Protein AF-T1D5X1-F1 (afdb_monomer_lite)

Sequence (216 aa):
MPPRGEIVMGDEDSVLLLMDGLLNFSKEFLPSTTGGLMDAPLVMTMELKHDEVDKEALNLDTLPEYPLSFFEATEMRVNPVKLEKEMIPMKNFVSNTGGMRGISFSFDTGSINDGVEHSSYKTLETMDDKIEKQLDLAKKLRAVDADDVANRLINSHFLPDMYGNLRGFFTQEFRCTSCNAKYRRVTLNGKCRNCGKEGLVLTVHKGGVNKIHGSH

Foldseek 3Di:
DPDPDPPVVPDDDDDDDPVCLVPVDDPVPFDPDPVSVVNRPPDDDPDDDPVPDDVSQQQAFQDQAQDPVVVVVVVVVHDVVVCCVVRVGNVNVCVVPVDNPDGHYHDDDPDPPPDDPDDVVVVDDDPVVVVVVVLVVQVVDPVHDSVVVVVCCCVVPLVVQLCVLVVCQVQWWWAAPPPRDTGRDQDPVQADPPPRDHGTHTPRDPCNNCPSVPPD

InterPro domains:
  IPR004475 DNA polymerase II large subunit DP2 [PTHR42210] (10-211)
  IPR056172 DNA polymerase II large subunit DP2, catalytic domain [PF24846] (10-130)

Organism: NCBI:txid410659

Structure (mmCIF, N/CA/C/O backbone):
data_AF-T1D5X1-F1
#
_entry.id   AF-T1D5X1-F1
#
loop_
_atom_site.group_PDB
_atom_site.id
_atom_site.type_symbol
_atom_site.label_atom_id
_atom_site.label_alt_id
_atom_site.label_comp_id
_atom_site.label_asym_id
_atom_site.label_entity_id
_atom_site.label_seq_id
_atom_site.pdbx_PDB_ins_code
_atom_site.Cartn_x
_atom_site.Cartn_y
_atom_site.Cartn_z
_atom_site.occupancy
_atom_site.B_iso_or_equiv
_atom_site.auth_seq_id
_atom_site.auth_comp_id
_atom_site.auth_asym_id
_atom_site.auth_atom_id
_atom_site.pdbx_PDB_model_num
ATOM 1 N N . MET A 1 1 ? 20.691 -9.920 0.922 1.00 27.03 1 MET A N 1
ATOM 2 C CA . MET A 1 1 ? 19.350 -9.303 0.889 1.00 27.03 1 MET A CA 1
ATOM 3 C C . MET A 1 1 ? 19.412 -8.172 -0.114 1.00 27.03 1 MET A C 1
ATOM 5 O O . MET A 1 1 ? 20.168 -7.244 0.148 1.00 27.03 1 MET A O 1
ATOM 9 N N . PRO A 1 2 ? 18.744 -8.259 -1.274 1.00 28.39 2 PRO A N 1
ATOM 10 C CA . PRO A 1 2 ? 18.553 -7.066 -2.086 1.00 28.39 2 PRO A CA 1
ATOM 11 C C . PRO A 1 2 ? 17.649 -6.094 -1.302 1.00 28.39 2 PRO A C 1
ATOM 13 O O . PRO A 1 2 ? 16.814 -6.561 -0.516 1.00 28.39 2 PRO A O 1
ATOM 16 N N . PRO A 1 3 ? 17.846 -4.773 -1.435 1.00 37.41 3 PRO A N 1
ATOM 17 C CA . PRO A 1 3 ? 16.956 -3.801 -0.820 1.00 37.41 3 PRO A CA 1
ATOM 18 C C . PRO A 1 3 ? 15.549 -4.012 -1.386 1.00 37.41 3 PRO A C 1
ATOM 20 O O . PRO A 1 3 ? 15.378 -4.184 -2.592 1.00 37.41 3 PRO A O 1
ATOM 23 N N . ARG A 1 4 ? 14.555 -4.068 -0.497 1.00 37.53 4 ARG A N 1
ATOM 24 C CA . ARG A 1 4 ? 13.147 -3.988 -0.881 1.00 37.53 4 ARG A CA 1
ATOM 25 C C . ARG A 1 4 ? 12.949 -2.577 -1.435 1.00 37.53 4 ARG A C 1
ATOM 27 O O . ARG A 1 4 ? 12.994 -1.639 -0.653 1.00 37.53 4 ARG A O 1
ATOM 34 N N . GLY A 1 5 ? 12.873 -2.443 -2.756 1.00 38.78 5 GLY A N 1
ATOM 35 C CA . GLY A 1 5 ? 12.234 -1.282 -3.368 1.00 38.78 5 GLY A CA 1
ATOM 36 C C . GLY A 1 5 ? 10.731 -1.476 -3.205 1.00 38.78 5 GLY A C 1
ATOM 37 O O . GLY A 1 5 ? 10.200 -2.509 -3.621 1.00 38.78 5 GLY A O 1
ATOM 38 N N . GLU A 1 6 ? 10.088 -0.557 -2.510 1.00 38.78 6 GLU A N 1
ATOM 39 C CA . GLU A 1 6 ? 8.653 -0.475 -2.285 1.00 38.78 6 GLU A CA 1
ATOM 40 C C . GLU A 1 6 ? 7.962 0.138 -3.511 1.00 38.78 6 GLU A C 1
ATOM 42 O O . GLU A 1 6 ? 7.407 1.220 -3.428 1.00 38.78 6 GLU A O 1
ATOM 47 N N . ILE A 1 7 ? 7.943 -0.592 -4.639 1.00 45.56 7 ILE A N 1
ATOM 48 C CA . ILE A 1 7 ? 7.108 -0.286 -5.825 1.00 45.56 7 ILE A CA 1
ATOM 49 C C . ILE A 1 7 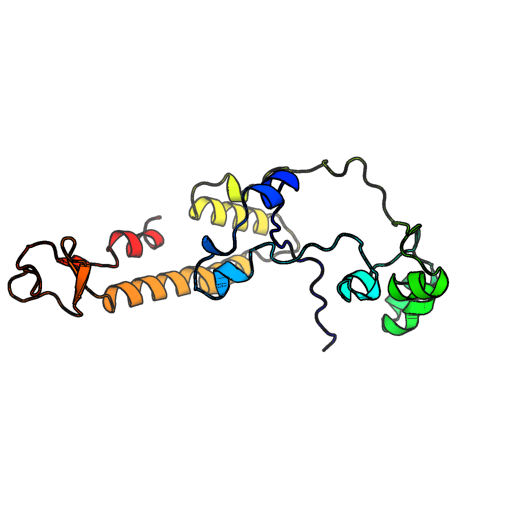? 5.768 0.296 -5.361 1.00 45.56 7 ILE A C 1
ATOM 51 O O . ILE A 1 7 ? 5.076 -0.464 -4.704 1.00 45.56 7 ILE A O 1
ATOM 55 N N . VAL A 1 8 ? 5.404 1.549 -5.694 1.00 54.06 8 VAL A N 1
ATOM 56 C CA . VAL A 1 8 ? 4.185 2.261 -5.214 1.00 54.06 8 VAL A CA 1
ATOM 57 C C . VAL A 1 8 ? 3.087 1.289 -4.757 1.00 54.06 8 VAL A C 1
ATOM 59 O O . VAL A 1 8 ? 2.318 0.758 -5.565 1.00 54.06 8 VAL A O 1
ATOM 62 N N . MET A 1 9 ? 3.075 0.983 -3.455 1.00 56.84 9 MET A N 1
ATOM 63 C CA . MET A 1 9 ? 2.342 -0.159 -2.899 1.00 56.84 9 MET A CA 1
ATOM 64 C C . MET A 1 9 ? 0.928 0.268 -2.505 1.00 56.84 9 MET A C 1
ATOM 66 O O . MET A 1 9 ? 0.529 0.126 -1.356 1.00 56.84 9 MET A O 1
ATOM 70 N N . GLY A 1 10 ? 0.149 0.782 -3.459 1.00 76.50 10 GLY A N 1
ATOM 71 C CA . GLY A 1 10 ? -1.255 1.136 -3.221 1.00 76.50 10 GLY A CA 1
ATOM 72 C C . GLY A 1 10 ? -1.461 2.146 -2.086 1.00 76.50 10 GLY A C 1
ATOM 73 O O . GLY A 1 10 ? -2.413 1.998 -1.320 1.00 76.50 10 GLY A O 1
ATOM 74 N N . ASP A 1 11 ? -0.571 3.134 -1.978 1.00 82.44 11 ASP A N 1
ATOM 75 C CA . ASP A 1 11 ? -0.700 4.220 -1.010 1.00 82.44 11 ASP A CA 1
ATOM 76 C C . ASP A 1 11 ? -1.878 5.138 -1.367 1.00 82.44 11 ASP A C 1
ATOM 78 O O . ASP A 1 11 ? -2.215 5.344 -2.537 1.00 82.44 11 ASP A O 1
ATOM 82 N N . GLU A 1 12 ? -2.536 5.667 -0.337 1.00 83.69 12 GLU A N 1
ATOM 83 C CA . GLU A 1 12 ? -3.631 6.619 -0.496 1.00 83.69 12 GLU A CA 1
ATOM 84 C C . GLU A 1 12 ? -3.080 8.047 -0.473 1.00 83.69 12 GLU A C 1
ATOM 86 O O . GLU A 1 12 ? -2.513 8.487 0.525 1.00 83.69 12 GLU A O 1
ATOM 91 N N . ASP A 1 13 ? -3.309 8.783 -1.560 1.00 86.56 13 ASP A N 1
ATOM 92 C CA . ASP A 1 13 ? -2.935 10.191 -1.680 1.00 86.56 13 ASP A CA 1
ATOM 93 C C . ASP A 1 13 ? -4.143 11.124 -1.545 1.00 86.56 13 ASP A C 1
ATOM 95 O O . ASP A 1 13 ? -5.300 10.757 -1.780 1.00 86.56 13 ASP A O 1
ATOM 99 N N . SER A 1 14 ? -3.862 12.383 -1.207 1.00 86.94 14 SER A N 1
ATOM 100 C CA . SER A 1 14 ? -4.862 13.449 -1.162 1.00 86.94 14 SER A CA 1
ATOM 101 C C . SER A 1 14 ? -4.722 14.392 -2.355 1.00 86.94 14 SER A C 1
ATOM 103 O O . SER A 1 14 ? -3.623 14.744 -2.781 1.00 86.94 14 SER A O 1
ATOM 105 N N . VAL A 1 15 ? -5.860 14.829 -2.896 1.00 90.38 15 VAL A N 1
ATOM 106 C CA . VAL A 1 15 ? -5.913 15.821 -3.973 1.00 90.38 15 VAL A CA 1
ATOM 107 C C . VAL A 1 15 ? -6.751 16.999 -3.505 1.00 90.38 15 VAL A C 1
ATOM 109 O O . VAL A 1 15 ? -7.894 16.832 -3.082 1.00 90.38 15 VAL A O 1
ATOM 112 N N . LEU A 1 16 ? -6.182 18.198 -3.610 1.00 91.19 16 LEU A N 1
ATOM 113 C CA . LEU A 1 16 ? -6.834 19.453 -3.260 1.00 91.19 16 LEU A CA 1
ATOM 114 C C . LEU A 1 16 ? -6.812 20.399 -4.458 1.00 91.19 16 LEU A C 1
ATOM 116 O O . LEU A 1 16 ? -5.815 20.492 -5.176 1.00 91.19 16 LEU A O 1
ATOM 120 N N . LEU A 1 17 ? -7.900 21.142 -4.660 1.00 94.75 17 LEU A N 1
ATOM 121 C CA . LEU A 1 17 ? -7.897 22.219 -5.643 1.00 94.75 17 LEU A CA 1
ATOM 122 C C . LEU A 1 17 ? -6.950 23.327 -5.180 1.00 94.75 17 LEU A C 1
ATOM 124 O O . LEU A 1 17 ? -7.053 23.812 -4.057 1.00 94.75 17 LEU A O 1
ATOM 128 N N . LEU A 1 18 ? -6.064 23.770 -6.074 1.00 94.31 18 LEU A N 1
ATOM 129 C CA . LEU A 1 18 ? -5.012 24.734 -5.745 1.00 94.31 18 LEU A CA 1
ATOM 130 C C . LEU A 1 18 ? -5.547 25.986 -5.030 1.00 94.31 18 LEU A C 1
ATOM 132 O O . LEU A 1 18 ? -5.037 26.370 -3.982 1.00 94.31 18 LEU A O 1
ATOM 136 N N . MET A 1 19 ? -6.595 26.609 -5.575 1.00 96.31 19 MET A N 1
ATOM 137 C CA . MET A 1 19 ? -7.158 27.834 -4.999 1.00 96.31 19 MET A CA 1
ATOM 138 C C . MET A 1 19 ? -7.812 27.597 -3.633 1.00 96.31 19 MET A C 1
ATOM 140 O O . MET A 1 19 ? -7.745 28.465 -2.768 1.00 96.31 19 MET A O 1
ATOM 144 N N . ASP A 1 20 ? -8.417 26.426 -3.434 1.00 94.75 20 ASP A N 1
ATOM 145 C CA . ASP A 1 20 ? -9.021 26.050 -2.156 1.00 94.75 20 ASP A CA 1
ATOM 146 C C . ASP A 1 20 ? -7.943 25.923 -1.075 1.00 94.75 20 ASP A C 1
ATOM 148 O O . ASP A 1 20 ? -8.042 26.548 -0.020 1.00 94.75 20 ASP A O 1
ATOM 152 N N . GLY A 1 21 ? -6.842 25.237 -1.397 1.00 92.31 21 GLY A N 1
ATOM 153 C CA . GLY A 1 21 ? -5.676 25.154 -0.522 1.00 92.31 21 GLY A CA 1
ATOM 154 C C . GLY A 1 21 ? -5.076 26.515 -0.191 1.00 92.31 21 GLY A C 1
ATOM 155 O O . GLY A 1 21 ? -4.736 26.760 0.956 1.00 92.31 21 GLY A O 1
ATOM 156 N N . LEU A 1 22 ? -4.985 27.436 -1.149 1.00 92.88 22 LEU A N 1
ATOM 157 C CA . LEU A 1 22 ? -4.415 28.762 -0.890 1.00 92.88 22 LEU A CA 1
ATOM 158 C C . LEU A 1 22 ? -5.320 29.663 -0.037 1.00 92.88 22 LEU A C 1
ATOM 160 O O . LEU A 1 22 ? -4.809 30.452 0.754 1.00 92.88 22 LEU A O 1
ATOM 164 N N . LEU A 1 23 ? -6.641 29.580 -0.210 1.00 95.75 23 LEU A N 1
ATOM 165 C CA . LEU A 1 23 ? -7.590 30.443 0.500 1.00 95.75 23 LEU A CA 1
ATOM 166 C C . LEU A 1 23 ? -7.946 29.921 1.892 1.00 95.75 23 LEU A C 1
ATOM 168 O O . LEU A 1 23 ? -8.099 30.718 2.817 1.00 95.75 23 LEU A O 1
ATOM 172 N N . ASN A 1 24 ? -8.100 28.604 2.034 1.00 94.19 24 ASN A N 1
ATOM 173 C CA . ASN A 1 24 ? -8.661 27.993 3.238 1.00 94.19 24 ASN A CA 1
ATOM 174 C C . ASN A 1 24 ? -7.603 27.370 4.161 1.00 94.19 24 ASN A C 1
ATOM 176 O O . ASN A 1 24 ? -7.929 26.961 5.277 1.00 94.19 24 ASN A O 1
ATOM 180 N N . PHE A 1 25 ? -6.333 27.320 3.751 1.00 92.38 25 PHE A N 1
ATOM 181 C CA . PHE A 1 25 ? -5.258 26.823 4.604 1.00 92.38 25 PHE A CA 1
ATOM 182 C C . PHE A 1 25 ? -4.749 27.890 5.581 1.00 92.38 25 PHE A C 1
ATOM 184 O O . PHE A 1 25 ? -4.327 28.978 5.193 1.00 92.38 25 PHE A O 1
ATOM 191 N N . SER A 1 26 ? -4.687 27.533 6.865 1.00 90.44 26 SER A N 1
ATOM 192 C CA . SER A 1 26 ? -3.951 28.288 7.879 1.00 90.44 26 SER A CA 1
ATOM 193 C C . SER A 1 26 ? -3.297 27.340 8.877 1.00 90.44 26 SER A C 1
ATOM 195 O O . SER A 1 26 ? -3.924 26.400 9.366 1.00 90.44 26 SER A O 1
ATOM 197 N N . LYS A 1 27 ? -2.041 27.631 9.239 1.00 87.94 27 LYS A N 1
ATOM 198 C CA . LYS A 1 27 ? -1.302 26.879 10.266 1.00 87.94 27 LYS A CA 1
ATOM 199 C C . LYS A 1 27 ? -1.964 26.959 11.645 1.00 87.94 27 LYS A C 1
ATOM 201 O O . LYS A 1 27 ? -1.744 26.072 12.459 1.00 87.94 27 LYS A O 1
ATOM 206 N N . GLU A 1 28 ? -2.776 27.985 11.901 1.00 89.62 28 GLU A N 1
ATOM 207 C CA . GLU A 1 28 ? -3.499 28.155 13.171 1.00 89.62 28 GLU A CA 1
ATOM 208 C C . GLU A 1 28 ? -4.580 27.089 13.393 1.00 89.62 28 GLU A C 1
ATOM 210 O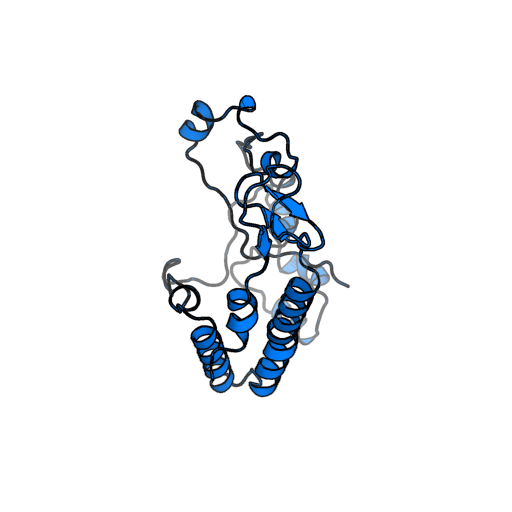 O . GLU A 1 28 ? -4.960 26.832 14.534 1.00 89.62 28 GLU A O 1
ATOM 215 N N . PHE A 1 29 ? -5.052 26.442 12.323 1.00 88.31 29 PHE A N 1
ATOM 216 C CA . PHE A 1 29 ? -6.035 25.361 12.405 1.00 88.31 29 PHE A CA 1
ATOM 217 C C . PHE A 1 29 ? -5.400 23.973 12.533 1.00 88.31 29 PHE A C 1
ATOM 219 O O . PHE A 1 29 ? -6.123 22.987 12.688 1.00 88.31 29 PHE A O 1
ATOM 226 N N . LEU A 1 30 ? -4.068 23.871 12.479 1.00 87.88 30 LEU A N 1
ATOM 227 C CA . LEU A 1 30 ? -3.389 22.586 12.588 1.00 87.88 30 LEU A CA 1
ATOM 228 C C . LEU A 1 30 ? -3.359 22.103 14.047 1.00 87.88 30 LEU A C 1
ATOM 230 O O . LEU A 1 30 ?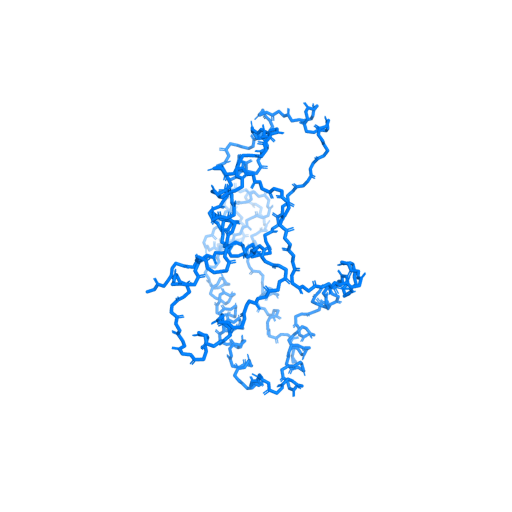 -3.097 22.890 14.962 1.00 87.88 30 LEU A O 1
ATOM 234 N N . PRO A 1 31 ? -3.606 20.804 14.293 1.00 85.50 31 PRO A N 1
ATOM 235 C CA . PRO A 1 31 ? -3.500 20.243 15.629 1.00 85.50 31 PRO A CA 1
ATOM 236 C C . PRO A 1 31 ? -2.048 20.307 16.118 1.00 85.50 31 PRO A C 1
ATOM 238 O O . PRO A 1 31 ? -1.098 20.174 15.351 1.00 85.50 31 PRO A O 1
ATOM 241 N N . SER A 1 32 ? -1.862 20.454 17.428 1.00 80.12 32 SER A N 1
ATOM 242 C CA . SER A 1 32 ? -0.532 20.485 18.053 1.00 80.12 32 SER A CA 1
ATOM 243 C C . SER A 1 32 ? 0.155 19.113 18.125 1.00 80.12 32 SER A C 1
ATOM 245 O O . SER A 1 32 ? 1.282 19.012 18.610 1.00 80.12 32 SER A O 1
ATOM 247 N N . THR A 1 33 ? -0.512 18.047 17.673 1.00 77.94 33 THR A N 1
ATOM 248 C CA . THR A 1 33 ? 0.037 16.690 17.622 1.00 77.94 33 THR A CA 1
ATOM 249 C C . THR A 1 33 ? 0.846 16.477 16.347 1.00 77.94 33 THR A C 1
ATOM 251 O O . THR A 1 33 ? 0.459 16.891 15.259 1.00 77.94 33 THR A O 1
ATOM 254 N N . THR A 1 34 ? 1.969 15.771 16.471 1.00 65.94 34 THR A N 1
ATOM 255 C CA . THR A 1 34 ? 2.948 15.571 15.392 1.00 65.94 34 THR A CA 1
ATOM 256 C C . THR A 1 34 ? 2.363 14.922 14.136 1.00 65.94 34 THR A C 1
ATOM 258 O O . THR A 1 34 ? 2.788 15.261 13.040 1.00 65.94 34 THR A O 1
ATOM 261 N N . GLY A 1 35 ? 1.382 14.023 14.284 1.00 65.69 35 GLY A N 1
ATOM 262 C CA . GLY A 1 35 ? 0.768 13.319 13.152 1.00 65.69 35 GLY A CA 1
ATOM 263 C C . GLY A 1 35 ? -0.056 14.228 12.239 1.00 65.69 35 GLY A C 1
ATOM 264 O O . GLY A 1 35 ? 0.071 14.144 11.029 1.00 65.69 35 GLY A O 1
ATOM 265 N N . GLY A 1 36 ? -0.824 15.171 12.797 1.00 64.31 36 GLY A N 1
ATOM 266 C CA . GLY A 1 36 ? -1.673 16.049 11.980 1.00 64.31 36 GLY A CA 1
ATOM 267 C C . GLY A 1 36 ? -0.915 17.162 11.249 1.00 64.31 36 GLY A C 1
ATOM 268 O O . GLY A 1 36 ? -1.500 17.862 10.431 1.00 64.31 36 GLY A O 1
ATOM 269 N N . LEU A 1 37 ? 0.377 17.334 11.540 1.00 67.25 37 LEU A N 1
ATOM 270 C CA . LEU A 1 37 ? 1.254 18.251 10.810 1.00 67.25 37 LEU A CA 1
ATOM 271 C C . LEU A 1 37 ? 1.850 17.612 9.549 1.00 67.25 37 LEU A C 1
ATOM 273 O O . LEU A 1 37 ? 2.228 18.349 8.643 1.00 67.25 37 LEU A O 1
ATOM 277 N N . MET A 1 38 ? 1.958 16.278 9.500 1.00 68.75 38 MET A N 1
ATOM 278 C CA . MET A 1 38 ? 2.552 15.561 8.363 1.00 68.75 38 MET A CA 1
ATOM 279 C C . MET A 1 38 ? 1.629 15.538 7.141 1.00 68.75 38 MET A C 1
ATOM 281 O O . MET A 1 38 ? 2.121 15.619 6.022 1.00 68.75 38 MET A O 1
ATOM 285 N N . ASP A 1 39 ? 0.313 15.541 7.357 1.00 74.94 39 ASP A N 1
ATOM 286 C CA . ASP A 1 39 ? -0.690 15.497 6.282 1.00 74.94 39 ASP A CA 1
ATOM 287 C C . ASP A 1 39 ? -1.049 16.891 5.727 1.00 74.94 39 ASP A C 1
ATOM 289 O O . ASP A 1 39 ? -1.891 17.031 4.840 1.00 74.94 39 ASP A O 1
ATOM 293 N N . ALA A 1 40 ? -0.444 17.957 6.263 1.00 84.56 40 ALA A N 1
ATOM 294 C CA . ALA A 1 40 ? -0.744 19.330 5.877 1.00 84.56 40 ALA A CA 1
ATOM 295 C C . ALA A 1 40 ? 0.161 19.809 4.722 1.00 84.56 40 ALA A C 1
ATOM 297 O O . ALA A 1 40 ? 1.381 19.633 4.794 1.00 84.56 40 ALA A O 1
ATOM 298 N N . PRO A 1 41 ? -0.378 20.510 3.702 1.00 86.75 41 PRO A N 1
ATOM 299 C CA . PRO A 1 41 ? 0.399 21.010 2.565 1.00 86.75 41 PRO A CA 1
ATOM 300 C C . PRO A 1 41 ? 1.240 22.242 2.950 1.00 86.75 41 PRO A C 1
ATOM 302 O O . PRO A 1 41 ? 0.949 23.376 2.575 1.00 86.75 41 PRO A O 1
ATOM 305 N N . LEU A 1 42 ? 2.292 22.033 3.746 1.00 87.94 42 LEU A N 1
ATOM 306 C CA . LEU A 1 42 ? 3.159 23.095 4.273 1.00 87.94 42 LEU A CA 1
ATOM 307 C C . LEU A 1 42 ? 4.083 23.709 3.215 1.00 87.94 42 LEU A C 1
ATOM 309 O O . LEU A 1 42 ? 4.496 24.863 3.359 1.00 87.94 42 LEU A O 1
ATOM 313 N N . VAL A 1 43 ? 4.437 22.928 2.195 1.00 88.00 43 VAL A N 1
ATOM 314 C CA . VAL A 1 43 ? 5.310 23.311 1.083 1.00 88.00 43 VAL A CA 1
ATOM 315 C C . VAL A 1 43 ? 4.705 22.762 -0.203 1.00 88.00 43 VAL A C 1
ATOM 317 O O . VAL A 1 43 ? 4.177 21.655 -0.218 1.00 88.00 43 VAL A O 1
ATOM 320 N N . MET A 1 44 ? 4.792 23.543 -1.278 1.00 88.69 44 MET A N 1
ATOM 321 C CA . MET A 1 44 ? 4.321 23.160 -2.603 1.00 88.69 44 MET A CA 1
ATOM 322 C C . MET A 1 44 ? 5.480 23.211 -3.591 1.00 88.69 44 MET A C 1
ATOM 324 O O . MET A 1 44 ? 6.124 24.250 -3.753 1.00 88.69 44 MET A O 1
ATOM 328 N N . THR A 1 45 ? 5.726 22.091 -4.261 1.00 88.75 45 THR A N 1
ATOM 329 C CA . THR A 1 45 ? 6.724 21.991 -5.325 1.00 88.75 45 THR A CA 1
ATOM 330 C C . THR A 1 45 ? 6.062 22.328 -6.658 1.00 88.75 45 THR A C 1
ATOM 332 O O . THR A 1 45 ? 5.107 21.671 -7.061 1.00 88.75 45 THR A O 1
ATOM 335 N N . MET A 1 46 ? 6.555 23.367 -7.338 1.00 89.19 46 MET A N 1
ATOM 336 C CA . MET A 1 46 ? 5.981 23.856 -8.605 1.00 89.19 46 MET A CA 1
ATOM 337 C C . MET A 1 46 ? 6.591 23.201 -9.848 1.00 89.19 46 MET A C 1
ATOM 339 O O . MET A 1 46 ? 5.995 23.234 -10.922 1.00 89.19 46 MET A O 1
ATOM 343 N N . GLU A 1 47 ? 7.786 22.631 -9.713 1.00 89.19 47 GLU A N 1
ATOM 344 C CA . GLU A 1 47 ? 8.524 22.002 -10.802 1.00 89.19 47 GLU A CA 1
ATOM 345 C C . GLU A 1 47 ? 9.122 20.685 -10.315 1.00 89.19 47 GLU A C 1
ATOM 347 O O . GLU A 1 47 ? 9.780 20.644 -9.277 1.00 89.19 47 GLU A O 1
ATOM 352 N N . LEU A 1 48 ? 8.899 19.613 -11.074 1.00 85.25 48 LEU A N 1
ATOM 353 C CA . LEU A 1 48 ? 9.440 18.299 -10.762 1.00 85.25 48 LEU A CA 1
ATOM 354 C C . LEU A 1 48 ? 10.884 18.194 -11.264 1.00 85.25 48 LEU A C 1
ATOM 356 O O . LEU A 1 48 ? 11.127 18.215 -12.473 1.00 85.25 48 LEU A O 1
ATOM 360 N N . LYS A 1 49 ? 11.839 18.024 -10.348 1.00 84.25 49 LYS A N 1
ATOM 361 C CA . LYS A 1 49 ? 13.243 17.759 -10.685 1.00 84.25 49 LYS A CA 1
ATOM 362 C C . LYS A 1 49 ? 13.599 16.309 -10.419 1.00 84.25 49 LYS A C 1
ATOM 364 O O . LYS A 1 49 ? 13.368 15.812 -9.328 1.00 84.25 49 LYS A O 1
ATOM 369 N N . HIS A 1 50 ? 14.254 15.672 -11.384 1.00 80.25 50 HIS A N 1
ATOM 370 C CA . HIS A 1 50 ? 14.677 14.267 -11.299 1.00 80.25 50 HIS A CA 1
ATOM 371 C C . HIS A 1 50 ? 15.497 13.893 -10.071 1.00 80.25 50 HIS A C 1
ATOM 373 O O . HIS A 1 50 ? 15.246 12.842 -9.493 1.00 80.25 50 HIS A O 1
ATOM 379 N N . ASP A 1 51 ? 16.411 14.757 -9.644 1.00 82.56 51 ASP A N 1
ATOM 380 C CA . ASP A 1 51 ? 17.256 14.506 -8.476 1.00 82.56 51 ASP A CA 1
ATOM 381 C C . ASP A 1 51 ? 16.483 14.541 -7.146 1.00 82.56 51 ASP A C 1
ATOM 383 O O . ASP A 1 51 ? 16.981 14.056 -6.133 1.00 82.56 51 ASP A O 1
ATOM 387 N N . GLU A 1 52 ? 15.285 15.134 -7.143 1.00 83.62 52 GLU A N 1
ATOM 388 C CA . GLU A 1 52 ? 14.409 15.269 -5.973 1.00 83.62 52 GLU A CA 1
ATOM 389 C C . GLU A 1 52 ? 13.324 14.172 -5.933 1.00 83.62 52 GLU A C 1
ATOM 391 O O . GLU A 1 52 ? 12.587 14.079 -4.952 1.00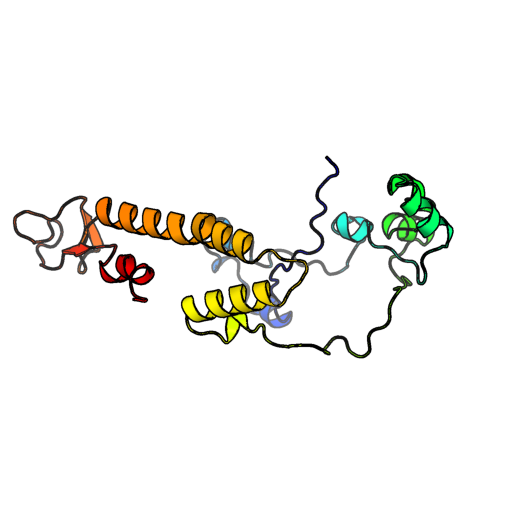 83.62 52 GLU A O 1
ATOM 396 N N . VAL A 1 53 ? 13.219 13.340 -6.979 1.00 82.50 53 VAL A N 1
ATOM 397 C CA . VAL A 1 53 ? 12.263 12.224 -7.045 1.00 82.50 53 VAL A CA 1
ATOM 398 C C . VAL A 1 53 ? 12.805 11.014 -6.290 1.00 82.50 53 VAL A C 1
ATOM 400 O O . VAL A 1 53 ? 14.017 10.812 -6.175 1.00 82.50 53 VAL A O 1
ATOM 403 N N . ASP A 1 54 ? 11.890 10.189 -5.787 1.00 85.12 54 ASP A N 1
ATOM 404 C CA . ASP A 1 54 ? 12.236 8.932 -5.146 1.00 85.12 54 ASP A CA 1
ATOM 405 C C . ASP A 1 54 ? 13.129 8.042 -6.037 1.00 85.12 54 ASP A C 1
ATOM 407 O O . ASP A 1 54 ? 12.991 7.977 -7.265 1.00 85.12 54 ASP A O 1
ATOM 411 N N . LYS A 1 55 ? 14.069 7.338 -5.397 1.00 84.69 55 LYS A N 1
ATOM 412 C CA . LYS A 1 55 ? 15.060 6.489 -6.073 1.00 84.69 55 LYS A CA 1
ATOM 413 C C . LYS A 1 55 ? 14.423 5.330 -6.829 1.00 84.69 55 LYS A C 1
ATOM 415 O O . LYS A 1 55 ? 15.060 4.778 -7.721 1.00 84.69 55 LYS A O 1
ATOM 420 N N . GLU A 1 56 ? 13.208 4.941 -6.483 1.00 85.38 56 GLU A N 1
ATOM 421 C CA . GLU A 1 56 ? 12.504 3.844 -7.132 1.00 85.38 56 GLU A CA 1
ATOM 422 C C . GLU A 1 56 ? 12.021 4.202 -8.528 1.00 85.38 56 GLU A C 1
ATOM 424 O O . GLU A 1 56 ? 12.146 3.381 -9.437 1.00 85.38 56 GLU A O 1
ATOM 429 N N . ALA A 1 57 ? 11.599 5.452 -8.744 1.00 86.00 57 ALA A N 1
ATOM 430 C CA . ALA A 1 57 ? 11.257 5.949 -10.075 1.00 86.00 57 ALA A CA 1
ATOM 431 C C . ALA A 1 57 ? 12.452 5.852 -11.043 1.00 86.00 57 ALA A C 1
ATOM 433 O O . ALA A 1 57 ? 12.277 5.695 -12.251 1.00 86.00 57 ALA A O 1
ATOM 434 N N . LEU A 1 58 ? 13.682 5.891 -10.516 1.00 88.19 58 LEU A N 1
ATOM 435 C CA . LEU A 1 58 ? 14.909 5.760 -11.304 1.00 88.19 58 LEU A CA 1
ATOM 436 C C . LEU A 1 58 ? 15.181 4.325 -11.792 1.00 88.19 58 LEU A C 1
ATOM 438 O O . LEU A 1 58 ? 16.023 4.145 -12.675 1.00 88.19 58 LEU A O 1
ATOM 442 N N . ASN A 1 59 ? 14.476 3.324 -11.258 1.00 89.19 59 ASN A N 1
ATOM 443 C CA . ASN A 1 59 ? 14.615 1.916 -11.641 1.00 89.19 59 ASN A CA 1
ATOM 444 C C . ASN A 1 59 ? 13.588 1.470 -12.697 1.00 89.19 59 ASN A C 1
ATOM 446 O O . ASN A 1 59 ? 13.517 0.284 -13.000 1.00 89.19 59 ASN A O 1
ATOM 450 N N . LEU A 1 60 ? 12.790 2.394 -13.241 1.00 90.00 60 LEU A N 1
ATOM 451 C CA . LEU A 1 60 ? 11.785 2.092 -14.259 1.00 90.00 60 LEU A CA 1
ATOM 452 C C . LEU A 1 60 ? 12.438 1.785 -15.615 1.00 90.00 60 LEU A C 1
ATOM 454 O O . LEU A 1 60 ? 13.292 2.545 -16.074 1.00 90.00 60 LEU A O 1
ATOM 458 N N . ASP A 1 61 ? 12.026 0.696 -16.260 1.00 91.81 61 ASP A N 1
ATOM 459 C CA . ASP A 1 61 ? 12.483 0.342 -17.606 1.00 91.81 61 ASP A CA 1
ATOM 460 C C . ASP A 1 61 ? 11.886 1.288 -18.651 1.00 91.81 61 ASP A C 1
ATOM 462 O O . ASP A 1 61 ? 10.703 1.617 -18.599 1.00 91.81 61 ASP A O 1
ATOM 466 N N . THR A 1 62 ? 12.700 1.717 -19.619 1.00 91.88 62 THR A N 1
ATOM 467 C CA . THR A 1 62 ? 12.300 2.759 -20.587 1.00 91.88 62 THR A CA 1
ATOM 468 C C . THR A 1 62 ? 12.130 2.258 -22.021 1.00 91.88 62 THR A C 1
ATOM 470 O O . THR A 1 62 ? 11.716 3.025 -22.896 1.00 91.88 62 THR A O 1
ATOM 473 N N . LEU A 1 63 ? 12.463 0.990 -22.278 1.00 91.75 63 LEU A N 1
ATOM 474 C CA . LEU A 1 63 ? 12.477 0.402 -23.615 1.00 91.75 63 LEU A CA 1
ATOM 475 C C . LEU A 1 63 ? 11.067 0.028 -24.109 1.00 91.75 63 LEU A C 1
ATOM 477 O O . LEU A 1 63 ? 10.257 -0.456 -23.322 1.00 91.75 63 LEU A O 1
ATOM 481 N N . PRO A 1 64 ? 10.783 0.180 -25.419 1.00 92.62 64 PRO A N 1
ATOM 482 C CA . PRO A 1 64 ? 9.526 -0.272 -26.022 1.00 92.62 64 PRO A CA 1
ATOM 483 C C . PRO A 1 64 ? 9.453 -1.795 -26.193 1.00 92.62 64 PRO A C 1
ATOM 485 O O . PRO A 1 64 ? 8.376 -2.370 -26.213 1.00 92.62 64 PRO A O 1
ATOM 488 N N . GLU A 1 65 ? 10.589 -2.467 -26.344 1.00 93.88 65 GLU A N 1
ATOM 489 C CA . GLU A 1 65 ? 10.664 -3.920 -26.459 1.00 93.88 65 GLU A CA 1
ATOM 490 C C . GLU A 1 65 ? 11.918 -4.389 -25.735 1.00 93.88 65 GLU A C 1
ATOM 492 O O . GLU A 1 65 ? 12.973 -3.749 -25.813 1.00 93.88 65 GLU A O 1
ATOM 497 N N . TYR A 1 66 ? 11.801 -5.494 -25.003 1.00 94.06 66 TYR A N 1
ATOM 498 C CA . TYR A 1 66 ? 12.949 -6.067 -24.322 1.00 94.06 66 TYR A CA 1
ATOM 499 C C . TYR A 1 66 ? 13.829 -6.844 -25.310 1.00 94.06 66 TYR A C 1
ATOM 501 O O . TYR A 1 66 ? 13.315 -7.632 -26.105 1.00 94.06 66 TYR A O 1
ATOM 509 N N . PRO A 1 67 ? 15.156 -6.643 -25.275 1.00 93.50 67 PRO A N 1
ATOM 510 C CA . PRO A 1 67 ? 16.077 -7.290 -26.201 1.00 93.50 67 PRO A CA 1
ATOM 511 C C . PRO A 1 67 ? 16.162 -8.803 -25.965 1.00 93.50 67 PRO A C 1
ATOM 513 O O . PRO A 1 67 ? 16.000 -9.288 -24.846 1.00 93.50 67 PRO A O 1
ATOM 516 N N . LEU A 1 68 ? 16.492 -9.565 -27.015 1.00 93.94 68 LEU A N 1
ATOM 517 C CA . LEU A 1 68 ? 16.652 -11.025 -26.926 1.00 93.94 68 LEU A CA 1
ATOM 518 C C . LEU A 1 68 ? 17.665 -11.440 -25.846 1.00 93.94 68 LEU A C 1
ATOM 520 O O . LEU A 1 68 ? 17.420 -12.372 -25.082 1.00 93.94 68 LEU A O 1
ATOM 524 N N . SER A 1 69 ? 18.774 -10.711 -25.749 1.00 93.56 69 SER A N 1
ATOM 525 C CA . SER A 1 69 ? 19.847 -10.955 -24.783 1.00 93.56 69 SER A CA 1
ATOM 526 C C . SER A 1 69 ? 19.388 -10.837 -23.328 1.00 93.56 69 SER A C 1
ATOM 528 O O . SER A 1 69 ? 19.893 -11.573 -22.479 1.00 93.56 69 SER A O 1
ATOM 530 N N . PHE A 1 70 ? 18.380 -10.010 -23.028 1.00 94.44 70 PHE A N 1
ATOM 531 C CA . PHE A 1 70 ? 17.743 -9.997 -21.710 1.00 94.44 70 PHE A CA 1
ATOM 532 C C . PHE A 1 70 ? 17.074 -11.344 -21.402 1.00 94.44 70 PHE A C 1
ATOM 534 O O . PHE A 1 70 ? 17.304 -11.916 -20.334 1.00 94.44 70 PHE A O 1
ATOM 541 N N . PHE A 1 71 ? 16.302 -11.898 -22.343 1.00 94.31 71 PHE A N 1
ATOM 542 C CA . PHE A 1 71 ? 15.633 -13.188 -22.157 1.00 94.31 71 PHE A CA 1
ATOM 543 C C . PHE A 1 71 ? 16.639 -14.335 -21.986 1.00 94.31 71 PHE A C 1
ATOM 545 O O . PHE A 1 71 ? 16.514 -15.119 -21.044 1.00 94.31 71 PHE A O 1
ATOM 552 N N . GLU A 1 72 ? 17.689 -14.388 -22.806 1.00 95.19 72 GLU A N 1
ATOM 553 C CA . GLU A 1 72 ? 18.771 -15.379 -22.673 1.00 95.19 72 GLU A CA 1
ATOM 554 C C . GLU A 1 72 ? 19.495 -15.259 -21.319 1.00 95.19 72 GLU A C 1
ATOM 556 O O . GLU A 1 72 ? 19.799 -16.252 -20.650 1.00 95.19 72 GLU A O 1
ATOM 561 N N . ALA A 1 73 ? 19.729 -14.030 -20.853 1.00 94.44 73 ALA A N 1
ATOM 562 C CA . ALA A 1 73 ? 20.343 -13.783 -19.555 1.00 94.44 73 ALA A CA 1
ATOM 563 C C . ALA A 1 73 ? 19.457 -14.231 -18.379 1.00 94.44 73 ALA A C 1
ATOM 565 O O . ALA A 1 73 ? 19.984 -14.645 -17.338 1.00 94.44 73 ALA A O 1
ATOM 566 N N . THR A 1 74 ? 18.127 -14.192 -18.529 1.00 94.12 74 THR A N 1
ATOM 567 C CA . THR A 1 74 ? 17.200 -14.669 -17.489 1.00 94.12 74 THR A CA 1
ATOM 568 C C . THR A 1 74 ? 17.267 -16.187 -17.310 1.00 94.12 74 THR A C 1
ATOM 570 O O . THR A 1 74 ? 17.243 -16.660 -16.170 1.00 94.12 74 THR A O 1
ATOM 573 N N . GLU A 1 75 ? 17.467 -16.951 -18.391 1.00 94.69 75 GLU A N 1
ATOM 574 C CA . GLU A 1 75 ? 17.657 -18.409 -18.338 1.00 94.69 75 GLU A CA 1
ATOM 575 C C . GLU A 1 75 ? 18.918 -18.775 -17.539 1.00 94.69 75 GLU A C 1
ATOM 577 O O . GLU A 1 75 ? 18.914 -19.682 -16.703 1.00 94.69 75 GLU A O 1
ATOM 582 N N . MET A 1 76 ? 19.976 -17.980 -17.705 1.00 94.62 76 MET A N 1
ATOM 583 C CA . MET A 1 76 ? 21.229 -18.105 -16.956 1.00 94.62 76 MET A CA 1
ATOM 584 C C . MET A 1 76 ? 21.179 -17.504 -15.540 1.00 94.62 76 MET A C 1
ATOM 586 O O . MET A 1 76 ? 22.177 -17.564 -14.816 1.00 94.62 76 MET A O 1
ATOM 590 N N . ARG A 1 77 ? 20.042 -16.926 -15.121 1.00 93.12 77 ARG A N 1
ATOM 591 C CA . ARG A 1 77 ? 19.855 -16.246 -13.822 1.00 93.12 77 ARG A CA 1
ATOM 592 C C . ARG A 1 77 ? 20.915 -15.175 -13.553 1.00 93.12 77 ARG A C 1
ATOM 594 O O . ARG A 1 77 ? 21.425 -15.041 -12.436 1.00 93.12 77 ARG A O 1
ATOM 601 N N . VAL A 1 78 ? 21.280 -14.427 -14.592 1.00 94.06 78 VAL A N 1
ATOM 602 C CA . VAL A 1 78 ? 22.257 -13.340 -14.487 1.00 94.06 78 VAL A CA 1
ATOM 603 C C . VAL A 1 78 ? 21.724 -12.258 -13.544 1.00 94.06 78 VAL A C 1
ATOM 605 O O . VAL A 1 78 ? 20.531 -11.970 -13.499 1.00 94.06 78 VAL A O 1
ATOM 608 N N . ASN A 1 79 ? 22.617 -11.652 -12.758 1.00 92.75 79 ASN A N 1
ATOM 609 C CA . ASN A 1 79 ? 22.243 -10.558 -11.867 1.00 92.75 79 ASN A CA 1
ATOM 610 C C . ASN A 1 79 ? 21.748 -9.340 -12.685 1.00 92.75 79 ASN A C 1
ATOM 612 O O . ASN A 1 79 ? 22.493 -8.904 -13.569 1.00 92.75 79 ASN A O 1
ATOM 616 N N . PRO A 1 80 ? 20.580 -8.748 -12.356 1.00 89.44 80 PRO A N 1
ATOM 617 C CA . PRO A 1 80 ? 20.006 -7.607 -13.079 1.00 89.44 80 PRO A CA 1
ATOM 618 C C . PRO A 1 80 ? 20.955 -6.416 -13.258 1.00 89.44 80 PRO A C 1
ATOM 620 O O . PRO A 1 80 ? 20.949 -5.780 -14.306 1.00 89.44 80 PRO A O 1
ATOM 623 N N . VAL A 1 81 ? 21.852 -6.169 -12.296 1.00 89.69 81 VAL A N 1
ATOM 624 C CA . VAL A 1 81 ? 22.829 -5.063 -12.349 1.00 89.69 81 VAL A CA 1
ATOM 625 C C . VAL A 1 81 ? 23.748 -5.167 -13.574 1.00 89.69 81 VAL A C 1
ATOM 627 O O . VAL A 1 81 ? 24.201 -4.164 -14.117 1.00 89.69 81 VAL A O 1
ATOM 630 N N . LYS A 1 82 ? 24.021 -6.387 -14.058 1.00 90.25 82 LYS A N 1
ATOM 631 C CA . LYS A 1 82 ? 24.847 -6.596 -15.260 1.00 90.25 82 LYS A CA 1
ATOM 632 C C . LYS A 1 82 ? 24.121 -6.222 -16.555 1.00 90.25 82 LYS A C 1
ATOM 634 O O . LYS A 1 82 ? 24.794 -5.984 -17.553 1.00 90.25 82 LYS A O 1
ATOM 639 N N . LEU A 1 83 ? 22.791 -6.164 -16.527 1.00 89.69 83 LEU A N 1
ATOM 640 C CA . LEU A 1 83 ? 21.929 -5.880 -17.675 1.00 89.69 83 LEU A CA 1
ATOM 641 C C . LEU A 1 83 ? 21.485 -4.410 -17.731 1.00 89.69 83 LEU A C 1
ATOM 643 O O . LEU A 1 83 ? 20.909 -3.995 -18.728 1.00 89.69 83 LEU A O 1
ATOM 647 N N . GLU A 1 84 ? 21.804 -3.586 -16.724 1.00 88.75 84 GLU A N 1
ATOM 648 C CA . GLU A 1 84 ? 21.400 -2.166 -16.660 1.00 88.75 84 GLU A CA 1
ATOM 649 C C . GLU A 1 84 ? 21.795 -1.348 -17.898 1.00 88.75 84 GLU A C 1
ATOM 651 O O . GLU A 1 84 ? 21.093 -0.416 -18.289 1.00 88.75 84 GLU A O 1
ATOM 656 N N . LYS A 1 85 ? 22.935 -1.665 -18.520 1.00 87.00 85 LYS A N 1
ATOM 657 C CA . LYS A 1 85 ? 23.387 -0.960 -19.729 1.00 87.00 85 LYS A CA 1
ATOM 658 C C . LYS A 1 85 ? 22.524 -1.272 -20.944 1.00 87.00 85 LYS A C 1
ATOM 660 O O . LYS A 1 85 ? 22.402 -0.432 -21.825 1.00 87.00 85 LYS A O 1
ATOM 665 N N . GLU A 1 86 ? 21.987 -2.481 -20.988 1.00 89.12 86 GLU A N 1
ATOM 666 C CA . GLU A 1 86 ? 21.197 -2.992 -22.098 1.00 89.12 86 GLU A CA 1
ATOM 667 C C . GLU A 1 86 ? 19.717 -2.639 -21.929 1.00 89.12 86 GLU A C 1
ATOM 669 O O . GLU A 1 86 ? 19.088 -2.201 -22.882 1.00 89.12 86 GLU A O 1
ATOM 674 N N . MET A 1 87 ? 19.198 -2.751 -20.702 1.00 90.62 87 MET A N 1
ATOM 675 C CA . MET A 1 87 ? 17.800 -2.474 -20.347 1.00 90.62 87 MET A CA 1
ATOM 676 C C . MET A 1 87 ? 17.478 -0.982 -20.186 1.00 90.62 87 MET A C 1
ATOM 678 O O . MET A 1 87 ? 16.312 -0.607 -20.203 1.00 90.62 87 MET A O 1
ATOM 682 N N . ILE A 1 88 ? 18.500 -0.130 -20.037 1.00 90.50 88 ILE A N 1
ATOM 683 C CA . ILE A 1 88 ? 18.386 1.336 -19.936 1.00 90.50 88 ILE A CA 1
ATOM 684 C C . ILE A 1 88 ? 17.290 1.760 -18.929 1.00 90.50 88 ILE A C 1
ATOM 686 O O . ILE A 1 88 ? 16.268 2.337 -19.316 1.00 90.50 88 ILE A O 1
ATOM 690 N N . PRO A 1 89 ? 17.481 1.508 -17.621 1.00 91.44 89 PRO A N 1
ATOM 691 C CA . PRO A 1 89 ? 16.569 2.017 -16.605 1.00 91.44 89 PRO A CA 1
ATOM 692 C C . PRO A 1 89 ? 16.577 3.551 -16.600 1.00 91.44 89 PRO A C 1
ATOM 694 O O . PRO A 1 89 ? 17.525 4.185 -17.082 1.00 91.44 89 PRO A O 1
ATOM 697 N N . MET A 1 90 ? 15.556 4.158 -16.000 1.00 90.88 90 MET A N 1
ATOM 698 C CA . MET A 1 90 ? 15.325 5.603 -16.010 1.00 90.88 90 MET A CA 1
ATOM 699 C C . MET A 1 90 ? 16.550 6.414 -15.562 1.00 90.88 90 MET A C 1
ATOM 701 O O . MET A 1 90 ? 16.886 7.427 -16.170 1.00 90.88 90 MET A O 1
ATOM 705 N N . LYS A 1 91 ? 17.314 5.928 -14.579 1.00 90.31 91 LYS A N 1
ATOM 706 C CA . LYS A 1 91 ? 18.601 6.520 -14.178 1.00 90.31 91 LYS A CA 1
ATOM 707 C C . LYS A 1 91 ? 19.581 6.698 -15.346 1.00 90.31 91 LYS A C 1
ATOM 709 O O . LYS A 1 91 ? 20.195 7.758 -15.504 1.00 90.31 91 LYS A O 1
ATOM 714 N N . ASN A 1 92 ? 19.747 5.649 -16.150 1.00 90.19 92 ASN A N 1
ATOM 715 C CA . ASN A 1 92 ? 20.640 5.642 -17.306 1.00 90.19 92 ASN A CA 1
ATOM 716 C C . ASN A 1 92 ? 20.035 6.462 -18.448 1.00 90.19 92 ASN A C 1
ATOM 718 O O . ASN A 1 92 ? 20.758 7.206 -19.106 1.00 90.19 92 ASN A O 1
ATOM 722 N N . PHE A 1 93 ? 18.715 6.395 -18.639 1.00 90.31 93 PHE A N 1
ATOM 723 C CA . PHE A 1 93 ? 18.010 7.210 -19.625 1.00 90.31 93 PHE A CA 1
ATOM 724 C C . PHE A 1 93 ? 18.226 8.709 -19.387 1.00 90.31 93 PHE A C 1
ATOM 726 O O . PHE A 1 93 ? 18.626 9.423 -20.308 1.00 90.31 93 PHE A O 1
ATOM 733 N N . VAL A 1 94 ? 18.037 9.182 -18.152 1.00 89.81 94 VAL A N 1
ATOM 734 C CA . VAL A 1 94 ? 18.212 10.602 -17.818 1.00 89.81 94 VAL A CA 1
ATOM 735 C C . VAL A 1 94 ? 19.676 11.021 -17.936 1.00 89.81 94 VAL A C 1
ATOM 737 O O . VAL A 1 94 ? 19.964 12.085 -18.476 1.00 89.81 94 VAL A O 1
ATOM 740 N N . SER A 1 95 ? 20.611 10.158 -17.528 1.00 87.69 95 SER A N 1
ATOM 741 C CA . SER A 1 95 ? 22.049 10.412 -17.698 1.00 87.69 95 SER A CA 1
ATOM 742 C C . SER A 1 95 ? 22.450 10.548 -19.175 1.00 87.69 95 SER A C 1
ATOM 744 O O . SER A 1 95 ? 23.318 11.351 -19.505 1.00 87.69 95 SER A O 1
ATOM 746 N N . ASN A 1 96 ? 21.816 9.778 -20.066 1.00 86.38 96 ASN A N 1
ATOM 747 C CA . ASN A 1 96 ? 22.126 9.769 -21.496 1.00 86.38 96 ASN A CA 1
ATOM 748 C C . ASN A 1 96 ? 21.440 10.905 -22.270 1.00 86.38 96 ASN A C 1
ATOM 750 O O . ASN A 1 96 ? 22.025 11.447 -23.204 1.00 86.38 96 ASN A O 1
ATOM 754 N N . THR A 1 97 ? 20.196 11.242 -21.921 1.00 85.50 97 THR A N 1
ATOM 755 C CA . THR A 1 97 ? 19.357 12.193 -22.678 1.00 85.50 97 THR A CA 1
ATOM 756 C C . THR A 1 97 ? 19.284 13.584 -22.048 1.00 85.50 97 THR A C 1
ATOM 758 O O . THR A 1 97 ? 18.885 14.536 -22.717 1.00 85.50 97 THR A O 1
ATOM 761 N N . GLY A 1 98 ? 19.664 13.723 -20.775 1.00 81.00 98 GLY A N 1
ATOM 762 C CA . GLY A 1 98 ? 19.563 14.967 -20.011 1.00 81.00 98 GLY A CA 1
ATOM 763 C C . GLY A 1 98 ? 18.133 15.346 -19.611 1.00 81.00 98 GLY A C 1
ATOM 764 O O . GLY A 1 98 ? 17.909 16.463 -19.148 1.00 81.00 98 GLY A O 1
ATOM 765 N N . GLY A 1 99 ? 17.153 14.455 -19.796 1.00 82.38 99 GLY A N 1
ATOM 766 C CA . GLY A 1 99 ? 15.755 14.724 -19.476 1.00 82.38 99 GLY A CA 1
ATOM 767 C C . GLY A 1 99 ? 14.942 13.464 -19.189 1.00 82.38 99 GLY A C 1
ATOM 768 O O . GLY A 1 99 ? 15.417 12.344 -19.330 1.00 82.38 99 GLY A O 1
ATOM 769 N N . MET A 1 100 ? 13.690 13.662 -18.774 1.00 81.69 100 MET A N 1
ATOM 770 C CA . MET A 1 100 ? 12.763 12.574 -18.422 1.00 81.69 100 MET A CA 1
ATOM 771 C C . MET A 1 100 ? 11.751 12.217 -19.522 1.00 81.69 100 MET A C 1
ATOM 773 O O . MET A 1 100 ? 10.919 11.333 -19.346 1.00 81.69 100 MET A O 1
ATOM 777 N N . ARG A 1 101 ? 11.733 12.967 -20.627 1.00 85.88 101 ARG A N 1
ATOM 778 C CA . ARG A 1 101 ? 10.711 12.827 -21.674 1.00 85.88 101 ARG A CA 1
ATOM 779 C C . ARG A 1 101 ? 11.147 11.811 -22.725 1.00 85.88 101 ARG A C 1
ATOM 781 O O . ARG A 1 101 ? 12.330 11.711 -23.024 1.00 85.88 101 ARG A O 1
ATOM 788 N N . GLY A 1 102 ? 10.170 11.148 -23.343 1.00 85.69 102 GLY A N 1
ATOM 789 C CA . GLY A 1 102 ? 10.413 10.214 -24.448 1.00 85.69 102 GLY A CA 1
ATOM 790 C C . GLY A 1 102 ? 10.678 8.773 -24.014 1.00 85.69 102 GLY A C 1
ATOM 791 O O . GLY A 1 102 ? 11.262 8.017 -24.783 1.00 85.69 102 GLY A O 1
ATOM 792 N N . ILE A 1 103 ? 10.257 8.395 -22.804 1.00 90.75 103 ILE A N 1
ATOM 793 C CA . ILE A 1 103 ? 10.212 6.988 -22.394 1.00 90.75 103 ILE A CA 1
ATOM 794 C C . ILE A 1 103 ? 9.129 6.237 -23.173 1.00 90.75 103 ILE A C 1
ATOM 796 O O . ILE A 1 103 ? 8.135 6.829 -23.602 1.00 90.75 103 ILE A O 1
ATOM 800 N N . SER A 1 104 ? 9.335 4.937 -23.352 1.00 91.25 104 SER A N 1
ATOM 801 C CA . SER A 1 104 ? 8.374 4.030 -23.980 1.00 91.25 104 SER A CA 1
ATOM 802 C C . SER A 1 104 ? 7.838 3.017 -22.967 1.00 91.25 104 SER A C 1
ATOM 804 O O . SER A 1 104 ? 8.298 2.965 -21.829 1.00 91.25 104 SER A O 1
ATOM 806 N N . PHE A 1 105 ? 6.854 2.224 -23.384 1.00 91.75 105 PHE A N 1
ATOM 807 C CA . PHE A 1 105 ? 6.289 1.118 -22.614 1.00 91.75 105 PHE A CA 1
ATOM 808 C C . PHE A 1 105 ? 6.115 -0.099 -23.531 1.00 91.75 105 PHE A C 1
ATOM 810 O O . PHE A 1 105 ? 5.976 0.064 -24.744 1.00 91.75 105 PHE A O 1
ATOM 817 N N . SER A 1 106 ? 6.122 -1.305 -22.960 1.00 91.56 106 SER A N 1
ATOM 818 C CA . SER A 1 106 ? 6.202 -2.543 -23.752 1.00 91.56 106 SER A CA 1
ATOM 819 C C . SER A 1 106 ? 4.862 -3.143 -24.170 1.00 91.56 106 SER A C 1
ATOM 821 O O . SER A 1 106 ? 4.806 -3.928 -25.112 1.00 91.56 106 SER A O 1
ATOM 823 N N . PHE A 1 107 ? 3.782 -2.818 -23.458 1.00 90.94 107 PHE A N 1
ATOM 824 C CA . PHE A 1 107 ? 2.472 -3.430 -23.672 1.00 90.94 107 PHE A CA 1
ATOM 825 C C . PHE A 1 107 ? 1.379 -2.369 -23.741 1.00 90.94 107 PHE A C 1
ATOM 827 O O . PHE A 1 107 ? 1.153 -1.640 -22.776 1.00 90.94 107 PHE A O 1
ATOM 834 N N . ASP A 1 108 ? 0.679 -2.320 -24.871 1.00 91.88 108 ASP A N 1
ATOM 835 C CA . ASP A 1 108 ? -0.528 -1.515 -25.018 1.00 91.88 108 ASP A CA 1
ATOM 836 C C . ASP A 1 108 ? -1.694 -2.104 -24.219 1.00 91.88 108 ASP A C 1
ATOM 838 O O . ASP A 1 108 ? -1.823 -3.316 -24.030 1.00 91.88 108 ASP A O 1
ATOM 842 N N . THR A 1 109 ? -2.591 -1.222 -23.789 1.00 91.56 109 THR A N 1
ATOM 843 C CA . THR A 1 109 ? -3.872 -1.587 -23.180 1.00 91.56 109 THR A CA 1
ATOM 844 C C . THR A 1 109 ? -4.996 -0.889 -23.936 1.00 91.56 109 THR A C 1
ATOM 846 O O . THR A 1 109 ? -4.805 0.199 -24.476 1.00 91.56 109 THR A O 1
ATOM 849 N N . GLY A 1 110 ? -6.170 -1.522 -24.023 1.00 89.44 110 GLY A N 1
ATOM 850 C CA . GLY A 1 110 ? -7.299 -0.953 -24.768 1.00 89.44 110 GLY A CA 1
ATOM 851 C C . GLY A 1 110 ? -7.843 0.322 -24.118 1.00 89.44 110 GLY A C 1
ATOM 852 O O . GLY A 1 110 ? -8.008 1.345 -24.778 1.00 89.44 110 GLY A O 1
ATOM 853 N N . SER A 1 111 ? -8.103 0.270 -22.813 1.00 90.81 111 SER A N 1
ATOM 854 C CA . SER A 1 111 ? -8.494 1.420 -22.000 1.00 90.81 111 SER A CA 1
ATOM 855 C C . SER A 1 111 ? -7.931 1.255 -20.595 1.00 90.81 111 SER A C 1
ATOM 857 O O . SER A 1 111 ? -8.000 0.174 -20.018 1.00 90.81 111 SER A O 1
ATOM 859 N N . ILE A 1 112 ? -7.417 2.347 -20.029 1.00 89.31 112 ILE A N 1
ATOM 860 C CA . ILE A 1 112 ? -6.910 2.386 -18.647 1.00 89.31 112 ILE A CA 1
ATOM 861 C C . ILE A 1 112 ? -8.049 2.162 -17.638 1.00 89.31 112 ILE A C 1
ATOM 863 O O . ILE A 1 112 ? -7.821 1.668 -16.540 1.00 89.31 112 ILE A O 1
ATOM 867 N N . ASN A 1 113 ? -9.283 2.490 -18.025 1.00 89.62 113 ASN A N 1
ATOM 868 C CA . ASN A 1 113 ? -10.468 2.313 -17.188 1.00 89.62 113 ASN A CA 1
ATOM 869 C C . ASN A 1 113 ? -11.132 0.940 -17.377 1.00 89.62 113 ASN A C 1
ATOM 871 O O . ASN A 1 113 ? -12.181 0.695 -16.788 1.00 89.62 113 ASN A O 1
ATOM 875 N N . ASP A 1 114 ? -10.594 0.076 -18.243 1.00 87.31 114 ASP A N 1
ATOM 876 C CA . ASP A 1 114 ? -11.185 -1.240 -18.479 1.00 87.31 114 ASP A CA 1
ATOM 877 C C . ASP A 1 114 ? -10.881 -2.171 -17.297 1.00 87.31 114 ASP A C 1
ATOM 879 O O . ASP A 1 114 ? -9.722 -2.450 -16.986 1.00 87.31 114 ASP A O 1
ATOM 883 N N . GLY A 1 115 ? -11.920 -2.621 -16.592 1.00 85.81 115 GLY A N 1
ATOM 884 C CA . GLY A 1 115 ? -11.774 -3.440 -15.393 1.00 85.81 115 GLY A CA 1
ATOM 885 C C . GLY A 1 115 ? -12.949 -3.337 -14.424 1.00 85.81 115 GLY A C 1
ATOM 886 O O . GLY A 1 115 ? -13.975 -2.719 -14.695 1.00 85.81 115 GLY A O 1
ATOM 887 N N . VAL A 1 116 ? -12.807 -3.982 -13.265 1.00 86.31 116 VAL A N 1
ATOM 888 C CA . VAL A 1 116 ? -13.807 -3.927 -12.192 1.00 86.31 116 VAL A CA 1
ATOM 889 C C . VAL A 1 116 ? -13.556 -2.683 -11.336 1.00 86.31 116 VAL A C 1
ATOM 891 O O . VAL A 1 116 ? -12.568 -2.624 -10.612 1.00 86.31 116 VAL A O 1
ATOM 894 N N . GLU A 1 117 ? -14.471 -1.713 -11.379 1.00 85.44 117 GLU A N 1
ATOM 895 C CA . GLU A 1 117 ? -14.338 -0.420 -10.677 1.00 85.44 117 GLU A CA 1
ATOM 896 C C . GLU A 1 117 ? -14.366 -0.539 -9.143 1.00 85.44 117 GLU A C 1
ATOM 898 O O . GLU A 1 117 ? -13.799 0.279 -8.413 1.00 85.44 117 GLU A O 1
ATOM 903 N N . HIS A 1 118 ? -15.052 -1.558 -8.626 1.00 84.88 118 HIS A N 1
ATOM 904 C CA . HIS A 1 118 ? -15.232 -1.760 -7.195 1.00 84.88 118 HIS A CA 1
ATOM 905 C C . HIS A 1 118 ? -14.867 -3.180 -6.800 1.00 84.88 118 HIS A C 1
ATOM 907 O O . HIS A 1 118 ? -15.436 -4.152 -7.296 1.00 84.88 118 HIS A O 1
ATOM 913 N N . SER A 1 119 ? -13.942 -3.308 -5.850 1.00 86.06 119 SER A N 1
ATOM 914 C CA . SER A 1 119 ? -13.599 -4.615 -5.308 1.00 86.06 119 SER A CA 1
ATOM 915 C C 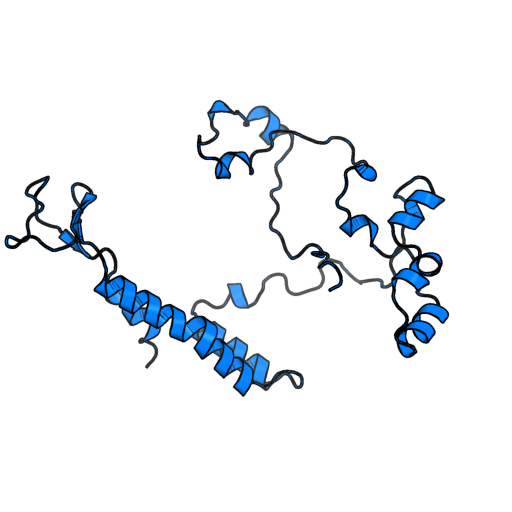. SER A 1 119 ? -14.824 -5.258 -4.653 1.00 86.06 119 SER A C 1
ATOM 917 O O . SER A 1 119 ? -15.558 -4.620 -3.894 1.00 86.06 119 SER A O 1
ATOM 919 N N . SER A 1 120 ? -15.020 -6.556 -4.898 1.00 84.94 120 SER A N 1
ATOM 920 C CA . SER A 1 120 ? -16.087 -7.343 -4.263 1.00 84.94 120 SER A CA 1
ATOM 921 C C . SER A 1 120 ? -16.000 -7.314 -2.735 1.00 84.94 120 SER A C 1
ATOM 923 O O . SER A 1 120 ? -17.001 -7.432 -2.043 1.00 84.94 120 SER A O 1
ATOM 925 N N . TYR A 1 121 ? -14.812 -7.074 -2.182 1.00 82.62 121 TYR A N 1
ATOM 926 C CA . TYR A 1 121 ? -14.622 -6.905 -0.747 1.00 82.62 121 TYR A CA 1
ATOM 927 C C . TYR A 1 121 ? -15.436 -5.740 -0.152 1.00 82.62 121 TYR A C 1
ATOM 929 O O . TYR A 1 121 ? -15.844 -5.818 1.008 1.00 82.62 121 TYR A O 1
ATOM 937 N N . LYS A 1 122 ? -15.685 -4.670 -0.926 1.00 80.44 122 LYS A N 1
ATOM 938 C CA . LYS A 1 122 ? -16.499 -3.521 -0.491 1.00 80.44 122 LYS A CA 1
ATOM 939 C C . LYS A 1 122 ? -18.003 -3.794 -0.567 1.00 80.44 122 LYS A C 1
ATOM 941 O O . LYS A 1 122 ? -18.755 -3.137 0.143 1.00 80.44 122 LYS A O 1
ATOM 946 N N . THR A 1 123 ? -18.442 -4.733 -1.407 1.00 83.19 123 THR A N 1
ATOM 947 C CA . THR A 1 123 ? -19.868 -5.050 -1.587 1.00 83.19 123 THR A CA 1
ATOM 948 C C . THR A 1 123 ? -20.375 -6.118 -0.621 1.00 83.19 123 THR A C 1
ATOM 950 O O . THR A 1 123 ? -21.577 -6.210 -0.398 1.00 83.19 123 THR A O 1
ATOM 953 N N . LEU A 1 124 ? -19.479 -6.916 -0.033 1.00 85.81 124 LEU A N 1
ATOM 954 C CA . LEU A 1 124 ? -19.824 -7.910 0.984 1.00 85.81 124 LEU A CA 1
ATOM 955 C C . LEU A 1 124 ? -20.022 -7.235 2.349 1.00 85.81 124 LEU A C 1
ATOM 957 O O . LEU A 1 124 ? -19.111 -6.579 2.864 1.00 85.81 124 LEU A O 1
ATOM 961 N N . GLU A 1 125 ? -21.203 -7.418 2.940 1.00 79.50 125 GLU A N 1
ATOM 962 C CA . GLU A 1 125 ? -21.592 -6.756 4.191 1.00 79.50 125 GLU A CA 1
ATOM 963 C C . GLU A 1 125 ? -20.970 -7.417 5.425 1.00 79.50 125 GLU A C 1
ATOM 965 O O . GLU A 1 125 ? -20.493 -6.722 6.327 1.00 79.50 125 GLU A O 1
ATOM 970 N N . THR A 1 126 ? -20.943 -8.753 5.475 1.00 84.56 126 THR A N 1
ATOM 971 C CA . THR A 1 126 ? -20.501 -9.492 6.664 1.00 84.56 126 THR A CA 1
ATOM 972 C C . THR A 1 126 ? -19.095 -10.074 6.507 1.00 84.56 126 THR A C 1
ATOM 974 O O . THR A 1 126 ? -18.598 -10.291 5.400 1.00 84.56 126 THR A O 1
ATOM 977 N N . MET A 1 127 ? -18.415 -10.311 7.635 1.00 80.06 127 MET A N 1
ATOM 978 C CA . MET A 1 127 ? -17.110 -10.989 7.634 1.00 80.06 127 MET A CA 1
ATOM 979 C C . MET A 1 127 ? -17.232 -12.452 7.208 1.00 80.06 127 MET A C 1
ATOM 981 O O . MET A 1 127 ? -16.342 -12.953 6.526 1.00 80.06 127 MET A O 1
ATOM 985 N N . ASP A 1 128 ? -18.339 -13.107 7.550 1.00 83.62 128 ASP A N 1
ATOM 986 C CA . ASP A 1 128 ? -18.583 -14.501 7.182 1.00 83.62 128 ASP A CA 1
ATOM 987 C C . ASP A 1 128 ? -18.687 -14.647 5.660 1.00 83.62 128 ASP A C 1
ATOM 989 O O . ASP A 1 128 ? -17.987 -15.477 5.080 1.00 83.62 128 ASP A O 1
ATOM 993 N N . ASP A 1 129 ? -19.430 -13.751 4.996 1.00 86.12 129 ASP A N 1
ATOM 994 C CA . ASP A 1 129 ? -19.525 -13.735 3.531 1.00 86.12 129 ASP A CA 1
ATOM 995 C C . ASP A 1 129 ? -18.152 -13.520 2.879 1.00 86.12 129 ASP A C 1
ATOM 997 O O . ASP A 1 129 ? -17.817 -14.143 1.869 1.00 86.12 129 ASP A O 1
ATOM 1001 N N . LYS A 1 130 ? -17.322 -12.637 3.451 1.00 87.44 130 LYS A N 1
ATOM 1002 C CA . LYS A 1 130 ? -15.964 -12.363 2.950 1.00 87.44 130 LYS A CA 1
ATOM 1003 C C . LYS A 1 130 ? -15.084 -13.601 3.011 1.00 87.44 130 LYS A C 1
ATOM 1005 O O . LYS A 1 130 ? -14.371 -13.891 2.050 1.00 87.44 130 LYS A O 1
ATOM 1010 N N . ILE A 1 131 ? -15.157 -14.338 4.112 1.00 87.50 131 ILE A N 1
ATOM 1011 C CA . ILE A 1 131 ? -14.367 -15.551 4.315 1.00 87.50 131 ILE A CA 1
ATOM 1012 C C . ILE A 1 131 ? -14.859 -16.666 3.406 1.00 87.50 131 ILE A C 1
ATOM 1014 O O . ILE A 1 131 ? -14.042 -17.332 2.771 1.00 87.50 131 ILE A O 1
ATOM 1018 N N . GLU A 1 132 ? -16.173 -16.838 3.284 1.00 88.88 132 GLU A N 1
ATOM 1019 C CA . GLU A 1 132 ? -16.750 -17.822 2.375 1.00 88.88 132 GLU A CA 1
ATOM 1020 C C . GLU A 1 132 ? -16.309 -17.546 0.932 1.00 88.88 132 GLU A C 1
ATOM 1022 O O . GLU A 1 132 ? -15.778 -18.438 0.271 1.00 88.88 132 GLU A O 1
ATOM 1027 N N . LYS A 1 133 ? -16.401 -16.293 0.461 1.00 90.88 133 LYS A N 1
ATOM 1028 C CA . LYS A 1 133 ? -15.941 -15.914 -0.886 1.00 90.88 133 LYS A CA 1
ATOM 1029 C C . LYS A 1 133 ? -14.437 -16.093 -1.076 1.00 90.88 133 LYS A C 1
ATOM 1031 O O . LYS A 1 133 ? -14.017 -16.510 -2.158 1.00 90.88 133 LYS A O 1
ATOM 1036 N N . GLN A 1 134 ? -13.629 -15.803 -0.058 1.00 90.81 134 GLN A N 1
ATOM 1037 C CA . GLN A 1 134 ? -12.185 -16.031 -0.101 1.00 90.81 134 GLN A CA 1
ATOM 1038 C C . GLN A 1 134 ? -11.855 -17.528 -0.226 1.00 90.81 134 GLN A C 1
ATOM 1040 O O . GLN A 1 134 ? -11.030 -17.904 -1.060 1.00 90.81 134 GLN A O 1
ATOM 1045 N N . LEU A 1 135 ? -12.516 -18.388 0.554 1.00 91.44 135 LEU A N 1
ATOM 1046 C CA . LEU A 1 135 ? -12.323 -19.841 0.500 1.00 91.44 135 LEU A CA 1
ATOM 1047 C C . LEU A 1 135 ? -12.867 -20.448 -0.800 1.00 91.44 135 LEU A C 1
ATOM 1049 O O . LEU A 1 135 ? -12.231 -21.325 -1.384 1.00 91.44 135 LEU A O 1
ATOM 1053 N N . ASP A 1 136 ? -14.000 -19.959 -1.298 1.00 93.50 136 ASP A N 1
ATOM 1054 C CA . ASP A 1 136 ? -14.552 -20.355 -2.595 1.00 93.50 136 ASP A CA 1
ATOM 1055 C C . ASP A 1 136 ? -13.608 -20.016 -3.747 1.00 93.50 136 ASP A C 1
ATOM 1057 O O . ASP A 1 136 ? -13.464 -20.800 -4.689 1.00 93.50 136 ASP A O 1
ATOM 1061 N N . LEU A 1 137 ? -12.952 -18.854 -3.685 1.00 94.00 137 LEU A N 1
ATOM 1062 C CA . LEU A 1 137 ? -11.933 -18.483 -4.657 1.00 94.00 137 LEU A CA 1
ATOM 1063 C C . LEU A 1 137 ? -10.713 -19.403 -4.542 1.00 94.00 137 LEU A C 1
ATOM 1065 O O . LEU A 1 137 ? -10.247 -19.908 -5.562 1.00 94.00 137 LEU A O 1
ATOM 1069 N N . ALA A 1 138 ? -10.244 -19.681 -3.323 1.00 94.00 138 ALA A N 1
ATOM 1070 C CA . ALA A 1 138 ? -9.116 -20.582 -3.091 1.00 94.00 138 ALA A CA 1
ATOM 1071 C C . ALA A 1 138 ? -9.369 -21.983 -3.675 1.00 94.00 138 ALA A C 1
ATOM 1073 O O . ALA A 1 138 ? -8.503 -22.523 -4.350 1.00 94.00 138 ALA A O 1
ATOM 1074 N N . LYS A 1 139 ? -10.585 -22.528 -3.528 1.00 93.94 139 LYS A N 1
ATOM 1075 C CA . LYS A 1 139 ? -10.974 -23.826 -4.115 1.00 93.94 139 LYS A CA 1
ATOM 1076 C C . LYS A 1 139 ? -10.990 -23.836 -5.648 1.00 93.94 139 LYS A C 1
ATOM 1078 O O . LYS A 1 139 ? -10.851 -24.896 -6.253 1.00 93.94 139 LYS A O 1
ATOM 1083 N N . LYS A 1 140 ? -11.200 -22.683 -6.292 1.00 95.69 140 LYS A N 1
ATOM 1084 C CA . LYS A 1 140 ? -11.216 -22.559 -7.763 1.00 95.69 140 LYS A CA 1
ATOM 1085 C C . LYS A 1 140 ? -9.815 -22.405 -8.350 1.00 95.69 140 LYS A C 1
ATOM 1087 O O . LYS A 1 140 ? -9.590 -22.774 -9.503 1.00 95.69 140 LYS A O 1
ATOM 1092 N N . LEU A 1 141 ? -8.886 -21.829 -7.591 1.00 96.19 141 LEU A N 1
ATOM 1093 C CA . LEU A 1 141 ? -7.539 -21.525 -8.056 1.00 96.19 141 LEU A CA 1
ATOM 1094 C C . LEU A 1 141 ? -6.620 -22.737 -7.908 1.00 96.19 141 LEU A C 1
ATOM 1096 O O . LEU A 1 141 ? -6.392 -23.236 -6.818 1.00 96.19 141 LEU A O 1
ATOM 1100 N N . ARG A 1 142 ? -5.995 -23.161 -9.010 1.00 95.06 142 ARG A N 1
ATOM 1101 C CA . ARG A 1 142 ? -5.035 -24.280 -8.995 1.00 95.06 142 ARG A CA 1
ATOM 1102 C C . ARG A 1 142 ? -3.748 -23.965 -8.225 1.00 95.06 142 ARG A C 1
ATOM 1104 O O . ARG A 1 142 ? -3.106 -24.870 -7.711 1.00 95.06 142 ARG A O 1
ATOM 1111 N N . ALA A 1 143 ? -3.343 -22.697 -8.208 1.00 95.62 143 ALA A N 1
ATOM 1112 C CA . ALA A 1 143 ? -2.091 -22.256 -7.596 1.00 95.62 143 ALA A CA 1
ATOM 1113 C C . ALA A 1 143 ? -2.182 -22.082 -6.069 1.00 95.62 143 ALA A C 1
ATOM 1115 O O . ALA A 1 143 ? -1.179 -21.753 -5.441 1.00 95.62 143 ALA A O 1
ATOM 1116 N N . VAL A 1 144 ? -3.371 -22.252 -5.483 1.00 95.06 144 VAL A N 1
ATOM 1117 C CA . VAL A 1 144 ? -3.642 -21.956 -4.076 1.00 95.06 144 VAL A CA 1
ATOM 1118 C C . VAL A 1 144 ? -4.110 -23.228 -3.379 1.00 95.06 144 VAL A C 1
ATOM 1120 O O . VAL A 1 144 ? -5.016 -23.902 -3.856 1.00 95.06 144 VAL A O 1
ATOM 1123 N N . ASP A 1 145 ? -3.502 -23.540 -2.237 1.00 93.88 145 ASP A N 1
ATOM 1124 C CA . ASP A 1 145 ? -3.974 -24.603 -1.353 1.00 93.88 145 ASP A CA 1
ATOM 1125 C C . ASP A 1 145 ? -5.040 -24.035 -0.403 1.00 93.88 145 ASP A C 1
ATOM 1127 O O . ASP A 1 145 ? -4.757 -23.176 0.436 1.00 93.88 145 ASP A O 1
ATOM 1131 N N . ALA A 1 146 ? -6.282 -24.494 -0.561 1.00 93.25 146 ALA A N 1
ATOM 1132 C CA . ALA A 1 146 ? -7.406 -24.033 0.245 1.00 93.25 146 ALA A CA 1
ATOM 1133 C C . ALA A 1 146 ? -7.249 -24.379 1.737 1.00 93.25 146 ALA A C 1
ATOM 1135 O O . ALA A 1 146 ? -7.673 -23.587 2.583 1.00 93.25 146 ALA A O 1
ATOM 1136 N N . ASP A 1 147 ? -6.609 -25.506 2.064 1.00 93.12 147 ASP A N 1
ATOM 1137 C CA . ASP A 1 147 ? -6.417 -25.941 3.448 1.00 93.12 147 ASP A CA 1
ATOM 1138 C C . ASP A 1 147 ? -5.352 -25.081 4.142 1.00 93.12 147 ASP A C 1
ATOM 1140 O O . ASP A 1 147 ? -5.525 -24.681 5.297 1.00 93.12 147 ASP A O 1
ATOM 1144 N N . ASP A 1 148 ? -4.275 -24.720 3.438 1.00 93.19 148 ASP A N 1
ATOM 1145 C CA . ASP A 1 148 ? -3.275 -23.774 3.955 1.00 93.19 148 ASP A CA 1
ATOM 1146 C C . ASP A 1 148 ? -3.881 -22.377 4.161 1.00 93.19 148 ASP A C 1
ATOM 1148 O O . ASP A 1 148 ? -3.680 -21.760 5.209 1.00 93.19 148 ASP A O 1
ATOM 1152 N N . VAL A 1 149 ? -4.690 -21.884 3.214 1.00 91.62 149 VAL A N 1
ATOM 1153 C CA . VAL A 1 149 ? -5.375 -20.585 3.357 1.00 91.62 149 VAL A CA 1
ATOM 1154 C C . VAL A 1 149 ? -6.291 -20.574 4.579 1.00 91.62 149 VAL A C 1
ATOM 1156 O O . VAL A 1 149 ? -6.234 -19.628 5.369 1.00 91.62 149 VAL A O 1
ATOM 1159 N N . ALA A 1 150 ? -7.095 -21.623 4.773 1.00 90.69 150 ALA A N 1
ATOM 1160 C CA . ALA A 1 150 ? -7.965 -21.746 5.939 1.00 90.69 150 ALA A CA 1
ATOM 1161 C C . ALA A 1 150 ? -7.155 -21.774 7.246 1.00 90.69 150 ALA A C 1
ATOM 1163 O O . ALA A 1 150 ? -7.456 -21.032 8.182 1.00 90.69 150 ALA A O 1
ATOM 1164 N N . ASN A 1 151 ? -6.077 -22.563 7.294 1.00 92.31 151 ASN A N 1
ATOM 1165 C CA . ASN A 1 151 ? -5.201 -22.636 8.462 1.00 92.31 151 ASN A CA 1
ATOM 1166 C C . ASN A 1 151 ? -4.555 -21.287 8.795 1.00 92.31 151 ASN A C 1
ATOM 1168 O O . ASN A 1 151 ? -4.489 -20.904 9.967 1.00 92.31 151 ASN A O 1
ATOM 1172 N N . ARG A 1 152 ? -4.084 -20.543 7.789 1.00 89.94 152 ARG A N 1
ATOM 1173 C CA . ARG A 1 152 ? -3.506 -19.210 8.000 1.00 89.94 152 ARG A CA 1
ATOM 1174 C C . ARG A 1 152 ? -4.547 -18.241 8.528 1.00 89.94 152 ARG A C 1
ATOM 1176 O O . ARG A 1 152 ? -4.288 -17.600 9.536 1.00 89.94 152 ARG A O 1
ATOM 1183 N N . LEU A 1 153 ? -5.727 -18.197 7.917 1.00 87.31 153 LEU A N 1
ATOM 1184 C CA . LEU A 1 153 ? -6.831 -17.334 8.333 1.00 87.31 153 LEU A CA 1
ATOM 1185 C C . LEU A 1 153 ? -7.223 -17.575 9.803 1.00 87.31 153 LEU A C 1
ATOM 1187 O O . LEU A 1 153 ? -7.357 -16.623 10.577 1.00 87.31 153 LEU A O 1
ATOM 1191 N N . ILE A 1 154 ? -7.322 -18.845 10.212 1.00 87.56 154 ILE A N 1
ATOM 1192 C CA . ILE A 1 154 ? -7.618 -19.225 11.600 1.00 87.56 154 ILE A CA 1
ATOM 1193 C C . ILE A 1 154 ? -6.528 -18.715 12.552 1.00 87.56 154 ILE A C 1
ATOM 1195 O O . ILE A 1 154 ? -6.820 -18.080 13.567 1.00 87.56 154 ILE A O 1
ATOM 1199 N N . ASN A 1 155 ? -5.261 -18.969 12.225 1.00 88.94 155 ASN A N 1
ATOM 1200 C CA . ASN A 1 155 ? -4.147 -18.673 13.123 1.00 88.94 155 ASN A CA 1
ATOM 1201 C C . ASN A 1 155 ? -3.752 -17.192 13.162 1.00 88.94 155 ASN A C 1
ATOM 1203 O O . ASN A 1 155 ? -3.316 -16.714 14.207 1.00 88.94 155 ASN A O 1
ATOM 1207 N N . SER A 1 156 ? -3.871 -16.464 12.049 1.00 84.62 156 SER A N 1
ATOM 1208 C CA . SER A 1 156 ? -3.410 -15.076 11.948 1.00 84.62 156 SER A CA 1
ATOM 1209 C C . SER A 1 156 ? -4.488 -14.048 12.263 1.00 84.62 156 SER A C 1
ATOM 1211 O O . SER A 1 156 ? -4.143 -12.947 12.678 1.00 84.62 156 SER A O 1
ATOM 1213 N N . HIS A 1 157 ? -5.767 -14.374 12.058 1.00 82.75 157 HIS A N 1
ATOM 1214 C CA . HIS A 1 157 ? -6.865 -13.422 12.236 1.00 82.75 157 HIS A CA 1
ATOM 1215 C C . HIS A 1 157 ? -7.830 -13.871 13.335 1.00 82.75 157 HIS A C 1
ATOM 1217 O O . HIS A 1 157 ? -8.033 -13.156 14.312 1.00 82.75 157 HIS A O 1
ATOM 1223 N N . PHE A 1 158 ? -8.397 -15.075 13.226 1.00 82.50 158 PHE A N 1
ATOM 1224 C CA . PHE A 1 158 ? -9.445 -15.523 14.150 1.00 82.50 158 PHE A CA 1
ATOM 1225 C C . PHE A 1 158 ? -8.960 -15.690 15.586 1.00 82.50 158 PHE A C 1
ATOM 1227 O O . PHE A 1 158 ? -9.509 -15.078 16.503 1.00 82.50 158 PHE A O 1
ATOM 1234 N N . LEU A 1 159 ? -7.938 -16.524 15.795 1.00 87.56 159 LEU A N 1
ATOM 1235 C CA . LEU A 1 159 ? -7.443 -16.807 17.137 1.00 87.56 159 LEU A CA 1
ATOM 1236 C C . LEU A 1 159 ? -6.917 -15.536 17.825 1.00 87.56 159 LEU A C 1
ATOM 1238 O O . LEU A 1 159 ? -7.351 -15.276 18.952 1.00 87.56 159 LEU A O 1
ATOM 1242 N N . PRO A 1 160 ? -6.060 -14.704 17.196 1.00 88.06 160 PRO A N 1
ATOM 1243 C CA . PRO A 1 160 ? -5.590 -13.464 17.809 1.00 88.06 160 PRO A CA 1
ATOM 1244 C C . PRO A 1 160 ? -6.724 -12.518 18.208 1.00 88.06 160 PRO A C 1
ATOM 1246 O O . PRO A 1 160 ? -6.696 -11.995 19.324 1.00 88.06 160 PRO A O 1
ATOM 1249 N N . ASP A 1 161 ? -7.752 -12.365 17.369 1.00 84.69 161 ASP A N 1
ATOM 1250 C CA . ASP A 1 161 ? -8.906 -11.516 17.676 1.00 84.69 161 ASP A CA 1
ATOM 1251 C C . ASP A 1 161 ? -9.729 -12.063 18.845 1.00 84.69 161 ASP A C 1
ATOM 1253 O O . ASP A 1 161 ? -10.105 -11.317 19.755 1.00 84.69 161 ASP A O 1
ATOM 1257 N N . MET A 1 162 ? -9.986 -13.375 18.876 1.00 85.19 162 MET A N 1
ATOM 1258 C CA . MET A 1 162 ? -10.690 -14.018 19.991 1.00 85.19 162 MET A CA 1
ATOM 1259 C C . MET A 1 162 ? -9.926 -13.840 21.304 1.00 85.19 162 MET A C 1
ATOM 1261 O O . MET A 1 162 ? -10.503 -13.411 22.309 1.00 85.19 162 MET A O 1
ATOM 1265 N N . TYR A 1 163 ? -8.622 -14.129 21.302 1.00 87.50 163 TYR A N 1
ATOM 1266 C CA . TYR A 1 163 ? -7.773 -13.962 22.478 1.00 87.50 163 TYR A CA 1
ATOM 1267 C C . TYR A 1 163 ? -7.697 -12.499 22.918 1.00 87.50 163 TYR A C 1
ATOM 1269 O O . TYR A 1 163 ? -7.806 -12.220 24.114 1.00 87.50 163 TYR A O 1
ATOM 1277 N N . GLY A 1 164 ? -7.550 -11.565 21.977 1.00 86.62 164 GLY A N 1
ATOM 1278 C CA . GLY A 1 164 ? -7.511 -10.128 22.235 1.00 86.62 164 GLY A CA 1
ATOM 1279 C C . GLY A 1 164 ? -8.797 -9.625 22.885 1.00 86.62 164 GLY A C 1
ATOM 1280 O O . GLY A 1 164 ? -8.745 -8.967 23.927 1.00 86.62 164 GLY A O 1
ATOM 1281 N N . ASN A 1 165 ? -9.952 -10.010 22.339 1.00 86.75 165 ASN A N 1
ATOM 1282 C CA . ASN A 1 165 ? -11.259 -9.624 22.867 1.00 86.75 165 ASN A CA 1
ATOM 1283 C C . ASN A 1 165 ? -11.535 -10.220 24.250 1.00 86.75 165 ASN A C 1
ATOM 1285 O O . ASN A 1 165 ? -11.983 -9.504 25.149 1.00 86.75 165 ASN A O 1
ATOM 1289 N N . LEU A 1 166 ? -11.229 -11.506 24.457 1.00 87.50 166 LEU A N 1
ATOM 1290 C CA . LEU A 1 166 ? -11.377 -12.155 25.763 1.00 87.50 166 LEU A CA 1
ATOM 1291 C C . LEU A 1 166 ? -10.462 -11.514 26.804 1.00 87.50 166 LEU A C 1
ATOM 1293 O O . LEU A 1 166 ? -10.913 -11.152 27.892 1.00 87.50 166 LEU A O 1
ATOM 1297 N N . ARG A 1 167 ? -9.183 -11.321 26.467 1.00 88.31 167 ARG A N 1
ATOM 1298 C CA . ARG A 1 167 ? -8.221 -10.665 27.354 1.00 88.31 167 ARG A CA 1
ATOM 1299 C C . ARG A 1 167 ? -8.690 -9.258 27.703 1.00 88.31 167 ARG A C 1
ATOM 1301 O O . ARG A 1 167 ? -8.765 -8.939 28.885 1.00 88.31 167 ARG A O 1
ATOM 1308 N N . GLY A 1 168 ? -9.075 -8.468 26.702 1.00 86.44 168 GLY A N 1
ATOM 1309 C CA . GLY A 1 168 ? -9.615 -7.123 26.877 1.00 86.44 168 GLY A CA 1
ATOM 1310 C C . GLY A 1 168 ? -10.823 -7.102 27.808 1.00 86.44 168 GLY A C 1
ATOM 1311 O O . GLY A 1 168 ? -10.861 -6.292 28.729 1.00 86.44 168 GLY A O 1
ATOM 1312 N N . PHE A 1 169 ? -11.759 -8.040 27.646 1.00 87.44 169 PHE A N 1
ATOM 1313 C CA . PHE A 1 169 ? -12.939 -8.155 28.500 1.00 87.44 169 PHE A CA 1
ATOM 1314 C C . PHE A 1 169 ? -12.606 -8.490 29.959 1.00 87.44 169 PHE A C 1
ATOM 1316 O O . PHE A 1 169 ? -13.223 -7.930 30.864 1.00 87.44 169 PHE A O 1
ATOM 1323 N N . PHE A 1 170 ? -11.638 -9.370 30.219 1.00 85.69 170 PHE A N 1
ATOM 1324 C CA . PHE A 1 170 ? -11.253 -9.713 31.592 1.00 85.69 170 PHE A CA 1
ATOM 1325 C C . PHE A 1 170 ? -10.364 -8.654 32.258 1.00 85.69 170 PHE A C 1
ATOM 1327 O O . PHE A 1 170 ? -10.382 -8.532 33.482 1.00 85.69 170 PHE A O 1
ATOM 1334 N N . THR A 1 171 ? -9.600 -7.876 31.484 1.00 88.31 171 THR A N 1
ATOM 1335 C CA . THR A 1 171 ? -8.705 -6.830 32.013 1.00 88.31 171 THR A CA 1
ATOM 1336 C C . THR A 1 171 ? -9.291 -5.419 31.971 1.00 88.31 171 THR A C 1
ATOM 1338 O O . THR A 1 171 ? -8.589 -4.470 32.315 1.00 88.31 171 THR A O 1
ATOM 1341 N N . GLN A 1 172 ? -10.537 -5.258 31.524 1.00 88.38 172 GLN A N 1
ATOM 1342 C CA . GLN A 1 172 ? -11.141 -3.945 31.309 1.00 88.38 172 GLN A CA 1
ATOM 1343 C C . GLN A 1 172 ? -11.338 -3.123 32.588 1.00 88.38 172 GLN A C 1
ATOM 1345 O O . GLN A 1 172 ? -11.400 -3.635 33.707 1.00 88.38 172 GLN A O 1
ATOM 1350 N N . GLU A 1 173 ? -11.513 -1.821 32.381 1.00 90.56 173 GLU A N 1
ATOM 1351 C CA . GLU A 1 173 ? -11.919 -0.864 33.403 1.00 90.56 173 GLU A CA 1
ATOM 1352 C C . GLU A 1 173 ? -13.404 -0.513 33.253 1.00 90.56 173 GLU A C 1
ATOM 1354 O O . GLU A 1 173 ? -14.036 -0.741 32.223 1.00 90.56 173 GLU A O 1
ATOM 1359 N N . PHE A 1 174 ? -13.966 0.092 34.289 1.00 89.88 174 PHE A N 1
ATOM 1360 C CA . PHE A 1 174 ? -15.332 0.591 34.314 1.00 89.88 174 PHE A CA 1
ATOM 1361 C C . PHE A 1 174 ? -15.322 2.103 34.146 1.00 89.88 174 PHE A C 1
ATOM 1363 O O . PHE A 1 174 ? -14.565 2.798 34.825 1.00 89.88 174 PHE A O 1
ATOM 1370 N N . ARG A 1 175 ? -16.188 2.630 33.282 1.00 91.69 175 ARG A N 1
ATOM 1371 C CA . ARG A 1 175 ? -16.335 4.070 33.035 1.00 91.69 175 ARG A CA 1
ATOM 1372 C C . ARG A 1 175 ? -17.677 4.554 33.566 1.00 91.69 175 ARG A C 1
ATOM 1374 O O . ARG A 1 175 ? -18.704 3.930 33.324 1.00 91.69 175 ARG A O 1
ATOM 1381 N N . CYS A 1 176 ? -17.689 5.692 34.253 1.00 91.75 176 CYS A N 1
ATOM 1382 C CA . CYS A 1 176 ? -18.938 6.382 34.565 1.00 91.75 176 CYS A CA 1
ATOM 1383 C C . CYS A 1 176 ? -19.455 7.143 33.337 1.00 91.75 176 CYS A C 1
ATOM 1385 O O . CYS A 1 176 ? -18.733 7.974 32.787 1.00 91.75 176 CYS A O 1
ATOM 1387 N N . THR A 1 177 ? -20.709 6.925 32.945 1.00 90.12 177 THR A N 1
ATOM 1388 C CA . THR A 1 177 ? -21.340 7.626 31.808 1.00 90.12 177 THR A CA 1
ATOM 1389 C C . THR A 1 177 ? -21.527 9.125 32.044 1.00 90.12 177 THR A C 1
ATOM 1391 O O . THR A 1 177 ? -21.548 9.898 31.095 1.00 90.12 177 THR A O 1
ATOM 1394 N N . SER A 1 178 ? -21.633 9.554 33.305 1.00 89.94 178 SER A N 1
ATOM 1395 C CA . SER A 1 178 ? -21.904 10.955 33.654 1.00 89.94 178 SER A CA 1
ATOM 1396 C C . SER A 1 178 ? -20.655 11.835 33.743 1.00 89.94 178 SER A C 1
ATOM 1398 O O . SER A 1 178 ? -20.735 13.024 33.462 1.00 89.94 178 SER A O 1
ATOM 1400 N N . CYS A 1 179 ? -19.520 11.297 34.199 1.00 90.94 179 CYS A N 1
ATOM 1401 C CA . CYS A 1 179 ? -18.308 12.092 34.459 1.00 90.94 179 CYS A CA 1
ATOM 1402 C C . CYS A 1 179 ? -17.031 11.499 33.854 1.00 90.94 179 CYS A C 1
ATOM 1404 O O . CYS A 1 179 ? -15.947 12.023 34.088 1.00 90.94 179 CYS A O 1
ATOM 1406 N N . ASN A 1 180 ? -17.136 10.389 33.118 1.00 89.44 180 ASN A N 1
ATOM 1407 C CA . ASN A 1 180 ? -16.023 9.692 32.468 1.00 89.44 180 ASN A CA 1
ATOM 1408 C C . ASN A 1 180 ? -14.897 9.209 33.393 1.00 89.44 180 ASN A C 1
ATOM 1410 O O . ASN A 1 180 ? -13.873 8.738 32.899 1.00 89.44 180 ASN A O 1
ATOM 1414 N N . ALA A 1 181 ? -15.091 9.250 34.714 1.00 89.50 181 ALA A N 1
ATOM 1415 C CA . ALA A 1 181 ? -14.155 8.661 35.660 1.00 89.50 181 ALA A CA 1
ATOM 1416 C C . ALA A 1 181 ? -14.011 7.155 35.394 1.00 89.50 181 ALA A C 1
ATOM 1418 O O . ALA A 1 181 ? -15.015 6.455 35.209 1.00 89.50 181 ALA A O 1
ATOM 1419 N N . LYS A 1 182 ? -12.762 6.682 35.378 1.00 90.50 182 LYS A N 1
ATOM 1420 C CA . LYS A 1 182 ? -12.400 5.283 35.144 1.00 90.50 182 LYS A CA 1
ATOM 1421 C C . LYS A 1 182 ? -12.027 4.599 36.453 1.00 90.50 182 LYS A C 1
ATOM 1423 O O . LYS A 1 182 ? -11.350 5.185 37.297 1.00 90.50 182 LYS A O 1
ATOM 1428 N N . TYR A 1 183 ? -12.464 3.357 36.614 1.00 89.00 183 TYR A N 1
ATOM 1429 C CA . TYR A 1 183 ? -12.193 2.544 37.790 1.00 89.00 183 TYR A CA 1
ATOM 1430 C C . TYR A 1 183 ? -11.785 1.138 37.378 1.00 89.00 183 TYR A C 1
ATOM 1432 O O . TYR A 1 183 ? -12.477 0.485 36.606 1.00 89.00 183 TYR A O 1
ATOM 1440 N N . ARG A 1 184 ? -10.720 0.616 37.985 1.00 89.12 184 ARG A N 1
ATOM 1441 C CA . ARG A 1 184 ? -10.301 -0.778 37.781 1.00 89.12 184 ARG A CA 1
ATOM 1442 C C . ARG A 1 184 ? -11.345 -1.802 38.256 1.00 89.12 184 ARG A C 1
ATOM 1444 O O . ARG A 1 184 ? -11.355 -2.935 37.795 1.00 89.12 184 ARG A O 1
ATOM 1451 N N . ARG A 1 185 ? -12.194 -1.442 39.224 1.00 87.25 185 ARG A N 1
ATOM 1452 C CA . ARG A 1 185 ? -13.246 -2.303 39.790 1.00 87.25 185 ARG A CA 1
ATOM 1453 C C . ARG A 1 185 ? -14.501 -1.480 40.055 1.00 87.25 185 ARG A C 1
ATOM 1455 O O . ARG A 1 185 ? -14.392 -0.300 40.391 1.00 87.25 185 ARG A O 1
ATOM 1462 N N . VAL A 1 186 ? -15.668 -2.113 39.958 1.00 86.62 186 VAL A N 1
ATOM 1463 C CA . VAL A 1 186 ? -16.940 -1.501 40.367 1.00 86.62 186 VAL A CA 1
ATOM 1464 C C . VAL A 1 186 ? -16.904 -1.215 41.867 1.00 86.62 186 VAL A C 1
ATOM 1466 O O . VAL A 1 186 ? -16.342 -1.979 42.655 1.00 86.62 186 VAL A O 1
ATOM 1469 N N . THR A 1 187 ? -17.481 -0.089 42.267 1.00 86.06 187 THR A N 1
ATOM 1470 C CA . THR A 1 187 ? -17.665 0.256 43.676 1.00 86.06 187 THR A CA 1
ATOM 1471 C C . THR A 1 187 ? -18.694 -0.669 44.326 1.00 86.06 187 THR A C 1
ATOM 1473 O O . THR A 1 187 ? -19.670 -1.062 43.694 1.00 86.06 187 THR A O 1
ATOM 1476 N N . LEU A 1 188 ? -18.520 -0.992 45.612 1.00 86.12 188 LEU A N 1
ATOM 1477 C CA . LEU A 1 188 ? -19.438 -1.890 46.335 1.00 86.12 188 LEU A CA 1
ATOM 1478 C C . LEU A 1 188 ? -20.888 -1.376 46.378 1.00 86.12 188 LEU A C 1
ATOM 1480 O O . LEU A 1 188 ? -21.816 -2.168 46.465 1.00 86.12 188 LEU A O 1
ATOM 1484 N N . ASN A 1 189 ? -21.082 -0.058 46.306 1.00 86.12 189 ASN A N 1
ATOM 1485 C CA . ASN A 1 189 ? -22.398 0.581 46.279 1.00 86.12 189 ASN A CA 1
ATOM 1486 C C . ASN A 1 189 ? -22.935 0.835 44.856 1.00 86.12 189 ASN A C 1
ATOM 1488 O O . ASN A 1 189 ? -23.972 1.476 44.719 1.00 86.12 189 ASN A O 1
ATOM 1492 N N . GLY A 1 190 ? -22.213 0.424 43.805 1.00 82.75 190 GLY A N 1
ATOM 1493 C CA . GLY A 1 190 ? -22.596 0.628 42.402 1.00 82.75 190 GLY A CA 1
ATOM 1494 C C . GLY A 1 190 ? -22.573 2.083 41.908 1.00 82.75 190 GLY A C 1
ATOM 1495 O O . GLY A 1 190 ? -22.892 2.338 40.747 1.00 82.75 190 GLY A O 1
ATOM 1496 N N . LYS A 1 191 ? -22.182 3.048 42.753 1.00 88.62 191 LYS A N 1
ATOM 1497 C CA . LYS A 1 191 ? -22.180 4.487 42.440 1.00 88.62 191 LYS A CA 1
ATOM 1498 C C . LYS A 1 191 ? -20.779 4.993 42.133 1.00 88.62 191 LYS A C 1
ATOM 1500 O O . LYS A 1 191 ? -19.795 4.561 42.736 1.00 88.62 191 LYS A O 1
ATOM 1505 N N . CYS A 1 192 ? -20.673 5.943 41.210 1.00 90.12 192 CYS A N 1
ATOM 1506 C CA . CYS A 1 192 ? -19.402 6.585 40.895 1.00 90.12 192 CYS A CA 1
ATOM 1507 C C . CYS A 1 192 ? -18.866 7.364 42.109 1.00 90.12 192 CYS A C 1
ATOM 1509 O O . CYS A 1 192 ? -19.577 8.191 42.675 1.00 90.12 192 CYS A O 1
ATOM 1511 N N . ARG A 1 193 ? -17.590 7.164 42.480 1.00 88.50 193 ARG A N 1
ATOM 1512 C CA . ARG A 1 193 ? -16.962 7.898 43.602 1.00 88.50 193 ARG A CA 1
ATOM 1513 C C . ARG A 1 193 ? -16.786 9.392 43.327 1.00 88.50 193 ARG A C 1
ATOM 1515 O O . ARG A 1 193 ? -16.679 10.150 44.278 1.00 88.50 193 ARG A O 1
ATOM 1522 N N . ASN A 1 194 ? -16.714 9.795 42.056 1.00 89.56 194 ASN A N 1
ATOM 1523 C CA . ASN A 1 194 ? -16.468 11.183 41.665 1.00 89.56 194 ASN A CA 1
ATOM 1524 C C . ASN A 1 194 ? -17.755 12.024 41.637 1.00 89.56 194 ASN A C 1
ATOM 1526 O O . ASN A 1 194 ? -17.777 13.134 42.148 1.00 89.56 194 ASN A O 1
ATOM 1530 N N . CYS A 1 195 ? -18.841 11.500 41.053 1.00 90.56 195 CYS A N 1
ATOM 1531 C CA . CYS A 1 195 ? -20.085 12.261 40.866 1.00 90.56 195 CYS A CA 1
ATOM 1532 C C . CYS A 1 195 ? -21.299 11.712 41.633 1.00 90.56 195 CYS A C 1
ATOM 1534 O O . CYS A 1 195 ? -22.381 12.281 41.527 1.00 90.56 195 CYS A O 1
ATOM 1536 N N . GLY A 1 196 ? -21.166 10.593 42.355 1.00 85.50 196 GLY A N 1
ATOM 1537 C CA . GLY A 1 196 ? -22.240 9.989 43.159 1.00 85.50 196 GLY A CA 1
ATOM 1538 C C . GLY A 1 196 ? -23.391 9.357 42.366 1.00 85.50 196 GLY A C 1
ATOM 1539 O O . GLY A 1 196 ? -24.264 8.729 42.963 1.00 85.50 196 GLY A O 1
ATOM 1540 N N . LYS A 1 197 ? -23.399 9.495 41.035 1.00 88.50 197 LYS A N 1
ATOM 1541 C CA . LYS A 1 197 ? -24.435 8.954 40.148 1.00 88.50 197 LYS A CA 1
ATOM 1542 C C . LYS A 1 197 ? -24.232 7.463 39.875 1.00 88.50 197 LYS A C 1
ATOM 1544 O O . LYS A 1 197 ? -23.109 6.948 39.903 1.00 88.50 197 LYS A O 1
ATOM 1549 N N . GLU A 1 198 ? -25.338 6.791 39.590 1.00 83.19 198 GLU A N 1
ATOM 1550 C CA . GLU A 1 198 ? -25.369 5.431 39.048 1.00 83.19 198 GLU A CA 1
ATOM 1551 C C . GLU A 1 198 ? -25.011 5.466 37.551 1.00 83.19 198 GLU A C 1
ATOM 1553 O O . GLU A 1 198 ? -25.175 6.494 36.893 1.00 83.19 198 GLU A O 1
ATOM 1558 N N . GLY A 1 199 ? -24.463 4.370 37.018 1.00 82.38 199 GLY A N 1
ATOM 1559 C CA . GLY A 1 199 ? -24.035 4.295 35.611 1.00 82.38 199 GLY A CA 1
ATOM 1560 C C . GLY A 1 199 ? -22.541 4.038 35.415 1.00 82.38 199 GLY A C 1
ATOM 1561 O O . GLY A 1 199 ? -21.897 4.689 34.591 1.00 82.38 199 GLY A O 1
ATOM 1562 N N . LEU A 1 200 ? -21.975 3.108 36.189 1.00 87.62 200 LEU A N 1
ATOM 1563 C CA . LEU A 1 200 ? -20.683 2.497 35.877 1.00 87.62 200 LEU A CA 1
ATOM 1564 C C . LEU A 1 200 ? -20.905 1.401 34.833 1.00 87.62 200 LEU A C 1
ATOM 1566 O O . LEU A 1 200 ? -21.558 0.400 35.116 1.00 87.62 200 LEU A O 1
ATOM 1570 N N . VAL A 1 201 ? -20.369 1.599 33.633 1.00 88.25 201 VAL A N 1
ATOM 1571 C CA . VAL A 1 201 ? -20.489 0.657 32.516 1.00 88.25 201 VAL A CA 1
ATOM 1572 C C . VAL A 1 201 ? -19.141 0.023 32.191 1.00 88.25 201 VAL A C 1
ATOM 1574 O O . VAL A 1 201 ? -18.085 0.625 32.403 1.00 88.25 201 VAL A O 1
ATOM 1577 N N . LEU A 1 202 ? -19.195 -1.207 31.683 1.00 86.38 202 LEU A N 1
ATOM 1578 C CA . LEU A 1 202 ? -18.057 -1.899 31.080 1.00 86.38 202 LEU A CA 1
ATOM 1579 C C . LEU A 1 202 ? -17.575 -1.107 29.858 1.00 86.38 202 LEU A C 1
ATOM 1581 O O . LEU A 1 202 ? -18.402 -0.629 29.082 1.00 86.38 202 LEU A O 1
ATOM 1585 N N . THR A 1 203 ? -16.263 -0.963 29.673 1.00 81.88 203 THR A N 1
ATOM 1586 C CA . THR A 1 203 ? -15.718 -0.363 28.443 1.00 81.88 203 THR A CA 1
ATOM 1587 C C . THR A 1 203 ? -15.771 -1.327 27.260 1.00 81.88 203 THR A C 1
ATOM 1589 O O . THR A 1 203 ? -15.878 -0.884 26.120 1.00 81.88 203 THR A O 1
ATOM 1592 N N . VAL A 1 204 ? -15.748 -2.634 27.526 1.00 81.81 204 VAL A N 1
ATOM 1593 C CA . VAL A 1 204 ? -15.900 -3.711 26.548 1.00 81.81 204 VAL A CA 1
ATOM 1594 C C . VAL A 1 204 ? -17.166 -4.499 26.877 1.00 81.81 204 VAL A C 1
ATOM 1596 O O . VAL A 1 204 ? -17.238 -5.257 27.849 1.00 81.81 204 VAL A O 1
ATOM 1599 N N . HIS A 1 205 ? -18.193 -4.329 26.049 1.00 79.50 205 HIS A N 1
ATOM 1600 C CA . HIS A 1 205 ? -19.454 -5.045 26.208 1.00 79.50 205 HIS A CA 1
ATOM 1601 C C . HIS A 1 205 ? -19.332 -6.510 25.776 1.00 79.50 205 HIS A C 1
ATOM 1603 O O . HIS A 1 205 ? -18.677 -6.827 24.785 1.00 79.50 205 HIS A O 1
ATOM 1609 N N . LYS A 1 206 ? -20.069 -7.396 26.459 1.00 76.38 206 LYS A N 1
ATOM 1610 C CA . LYS A 1 206 ? -20.161 -8.829 26.126 1.00 76.38 206 LYS A CA 1
ATOM 1611 C C . LYS A 1 206 ? -20.529 -9.075 24.655 1.00 76.38 206 LYS A C 1
ATOM 1613 O O . LYS A 1 206 ? -19.991 -9.984 24.036 1.00 76.38 206 LYS A O 1
ATOM 1618 N N . GLY A 1 207 ? -21.396 -8.235 24.082 1.00 70.50 207 GLY A N 1
ATOM 1619 C CA . GLY A 1 207 ? -21.765 -8.314 22.665 1.00 70.50 207 GLY A CA 1
ATOM 1620 C C . GLY A 1 207 ? -20.578 -8.134 21.712 1.00 70.50 207 GLY A C 1
ATOM 1621 O O . GLY A 1 207 ? -20.538 -8.787 20.681 1.00 70.50 207 GLY A O 1
ATOM 1622 N N . GLY A 1 208 ? -19.580 -7.320 22.074 1.00 66.19 208 GLY A N 1
ATOM 1623 C CA . GLY A 1 208 ? -18.359 -7.151 21.279 1.00 66.19 208 GLY A CA 1
ATOM 1624 C C . GLY A 1 208 ? -17.450 -8.383 21.296 1.00 66.19 208 GLY A C 1
ATOM 1625 O O . GLY A 1 208 ? -16.804 -8.669 20.300 1.00 66.19 208 GLY A O 1
ATOM 1626 N N . VAL A 1 209 ? -17.460 -9.1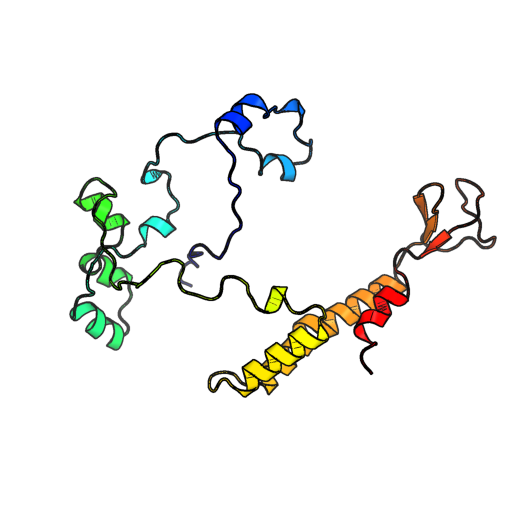48 22.391 1.00 69.75 209 VAL A N 1
ATOM 1627 C CA . VAL A 1 209 ? -16.672 -10.386 22.546 1.00 69.75 209 VAL A CA 1
ATOM 1628 C C . VAL A 1 209 ? -17.349 -11.566 21.844 1.00 69.75 209 VAL A C 1
ATOM 1630 O O . VAL A 1 209 ? -16.696 -12.395 21.215 1.00 69.75 209 VAL A O 1
ATOM 1633 N N . ASN A 1 210 ? -18.680 -11.620 21.913 1.00 64.75 210 ASN A N 1
ATOM 1634 C CA . ASN A 1 210 ? -19.467 -12.693 21.312 1.00 64.75 210 ASN A CA 1
ATOM 1635 C C . ASN A 1 210 ? -19.629 -12.564 19.792 1.00 64.75 210 ASN A C 1
ATOM 1637 O O . ASN A 1 210 ? -20.045 -13.536 19.171 1.00 64.75 210 ASN A O 1
ATOM 1641 N N . LYS A 1 211 ? -19.286 -11.420 19.181 1.00 61.50 211 LYS A N 1
ATOM 1642 C CA . LYS A 1 211 ? -19.370 -11.231 17.720 1.00 61.50 211 LYS A CA 1
ATOM 1643 C C . LYS A 1 211 ? -18.600 -12.287 16.920 1.00 61.50 211 LYS A C 1
ATOM 1645 O O . LYS A 1 211 ? -19.013 -12.593 15.816 1.00 61.50 211 LYS A O 1
ATOM 1650 N N . ILE A 1 212 ? -17.537 -12.865 17.482 1.00 52.00 212 ILE A N 1
ATOM 1651 C CA . ILE A 1 212 ? -16.733 -13.905 16.810 1.00 52.00 212 ILE A CA 1
ATOM 1652 C C . ILE A 1 212 ? -17.309 -15.319 17.030 1.00 52.00 212 ILE A C 1
ATOM 1654 O O . ILE A 1 212 ? -16.948 -16.260 16.340 1.00 52.00 212 ILE A O 1
ATOM 1658 N N . HIS A 1 213 ? -18.221 -15.483 17.990 1.00 47.78 213 HIS A N 1
ATOM 1659 C CA . HIS A 1 213 ? -18.818 -16.776 18.343 1.00 47.78 213 HIS A CA 1
ATOM 1660 C C . HIS A 1 213 ? -20.231 -16.955 17.754 1.00 47.78 213 HIS A C 1
ATOM 1662 O O . HIS A 1 213 ? -20.876 -17.959 18.033 1.00 47.78 213 HIS A O 1
ATOM 1668 N N . GLY A 1 214 ? -20.744 -15.960 17.021 1.00 40.81 214 GLY A N 1
ATOM 1669 C CA . GLY A 1 214 ? -22.167 -15.801 16.699 1.00 40.81 214 GLY A CA 1
ATOM 1670 C C . GLY A 1 214 ? -22.615 -16.311 15.331 1.00 40.81 214 GLY A C 1
ATOM 1671 O O . GLY A 1 214 ? -23.668 -15.878 14.873 1.00 40.81 214 GLY A O 1
ATOM 1672 N N . SER A 1 215 ? -21.847 -17.201 14.709 1.00 37.25 215 SER A N 1
ATOM 1673 C CA . SER A 1 215 ? -22.189 -17.825 13.424 1.00 37.25 215 SER A CA 1
ATOM 1674 C C . SER A 1 215 ? -22.270 -19.344 13.566 1.00 37.25 215 SER A C 1
ATOM 1676 O O . SER A 1 215 ? -21.716 -20.074 12.753 1.00 37.25 215 SER A O 1
ATOM 1678 N N . HIS A 1 216 ? -22.940 -19.808 14.627 1.00 36.69 216 HIS A N 1
ATOM 1679 C CA . HIS A 1 216 ? -23.539 -21.139 14.761 1.00 36.69 216 HIS A CA 1
ATOM 1680 C C . HIS A 1 216 ? -24.801 -21.050 15.621 1.00 36.69 216 HIS A C 1
ATOM 1682 O O . HIS A 1 216 ? -24.742 -20.400 16.692 1.00 36.69 216 HIS A O 1
#

Radius of gyration: 28.0 Å; chains: 1; bounding box: 50×56×73 Å

pLDDT: mean 84.43, std 13.09, range [27.03, 96.31]

Secondary structure (DSSP, 8-state):
---------S-------HHHHHHH--GGGS-SSHHHHHTS------S--GGGS-TTGGG-B--SS--HHHHHHHHTT--GGGGHHHH-BHHHHHHHHSSS-----S---S-TT-S-SS-HHHH--SHHHHHHHHHHHHHH-TTS-HHHHHHHHIIIIIHHHHHHHHHHHHHPPEEETTT--EESS--TTSB-TTT--B-EEESS-HHHHHTTS---